Protein AF-A0A7Z9XEQ0-F1 (afdb_monomer)

Radius of gyration: 24.2 Å; Cα contacts (8 Å, |Δi|>4): 495; chains: 1; bounding box: 53×54×62 Å

Nearest PDB structures (foldseek):
  6ar1-assembly2_D  TM=9.350E-01  e=1.092E-29  Geobacillus stearothermophilus
  6ar1-assembly1_A  TM=9.373E-01  e=4.080E-29  Geobacillus stearothermophilus
  5irg-assembly1_A  TM=8.725E-01  e=4.764E-19  Roseburia intestinalis XB6B4
  5hhl-assembly4_G  TM=8.757E-01  e=8.718E-19  Agathobacter rectalis M104/1
  5hhl-assembly3_D  TM=8.798E-01  e=1.212E-18  Agathobacter rectalis M104/1

Foldseek 3Di:
DLVVVLVVCLVVLVDFFAAFEWDWDDPDPPDTDIFGAGDPSQLVVLVVLQVVCLVQCVVLFDPLEAAPHPPGDQVVNVVLVVVLVVVQQWKKWWWFWPVLQLAFAPVLLLVLCVVRDVDPSSSVSVVSQQQNAHQDPNDTGTRRGGHGRHRPNSQVSQSSSCSVVVVLCVVVPWRKHDHRRTIMTTGNDPVVSVVNVVSSQCCQCPNRVTDIDPVRTDMDTLQVFDDDPQWTGHPVFTAGDPVNVVVLVVQLCVLLPQVDAQDLVSLVSNQVSLVVCLQPQQDQRHPCQVVQVVVQVVSVQSSLCSHVVHRDPCSCVVCDPVNCVVSVRDGSNVSHPDDPPDPDDD

Structure (mmCIF, N/CA/C/O backbone):
data_AF-A0A7Z9XEQ0-F1
#
_entry.id   AF-A0A7Z9XEQ0-F1
#
loop_
_atom_site.group_PDB
_atom_site.id
_atom_site.type_symbol
_atom_site.label_atom_id
_atom_site.label_alt_id
_atom_site.label_comp_id
_atom_site.label_asym_id
_atom_site.label_entity_id
_atom_site.label_seq_id
_atom_site.pdbx_PDB_ins_code
_atom_site.Cartn_x
_atom_site.Cartn_y
_atom_site.Cartn_z
_atom_site.occupancy
_atom_site.B_iso_or_equiv
_atom_site.auth_seq_id
_atom_site.auth_comp_id
_atom_site.auth_asym_id
_atom_site.auth_atom_id
_atom_site.pdbx_PDB_model_num
ATOM 1 N N . GLU A 1 1 ? -24.407 -28.788 3.306 1.00 67.12 1 GLU A N 1
ATOM 2 C CA . GLU A 1 1 ? -24.039 -29.239 4.670 1.00 67.12 1 GLU A CA 1
ATOM 3 C C . GLU A 1 1 ? -23.041 -28.315 5.374 1.00 67.12 1 GLU A C 1
ATOM 5 O O . GLU A 1 1 ? -23.435 -27.628 6.309 1.00 67.12 1 GLU A O 1
ATOM 10 N N . ASN A 1 2 ? -21.788 -28.194 4.911 1.00 80.88 2 ASN A N 1
ATOM 11 C CA . ASN A 1 2 ? -20.762 -27.385 5.601 1.00 80.88 2 ASN A CA 1
ATOM 12 C C . ASN A 1 2 ? -21.105 -25.888 5.757 1.00 80.88 2 ASN A C 1
ATOM 14 O O . ASN A 1 2 ? -20.848 -25.308 6.809 1.00 80.88 2 ASN A O 1
ATOM 18 N N . LEU A 1 3 ? -21.711 -25.251 4.748 1.00 85.06 3 LEU A N 1
ATOM 19 C CA . LEU A 1 3 ? -22.146 -23.846 4.848 1.00 85.06 3 LEU A CA 1
ATOM 20 C C . LEU A 1 3 ? -23.304 -23.666 5.835 1.00 85.06 3 LEU A C 1
ATOM 22 O O . LEU A 1 3 ? -23.303 -22.718 6.617 1.00 85.06 3 LEU A O 1
ATOM 26 N N . THR A 1 4 ? -24.252 -24.603 5.850 1.00 86.94 4 THR A N 1
ATOM 27 C CA . THR A 1 4 ? -25.374 -24.624 6.796 1.00 86.94 4 THR A CA 1
ATOM 28 C C . THR A 1 4 ? -24.869 -24.742 8.233 1.00 86.94 4 THR A C 1
ATOM 30 O O . THR A 1 4 ? -25.336 -24.024 9.114 1.00 86.94 4 THR A O 1
ATOM 33 N N . ALA A 1 5 ? -23.851 -25.577 8.466 1.00 85.56 5 ALA A N 1
ATOM 34 C CA . ALA A 1 5 ? -23.203 -25.700 9.768 1.00 85.56 5 ALA A CA 1
ATOM 35 C C . ALA A 1 5 ? -22.515 -24.393 10.205 1.00 85.56 5 ALA A C 1
ATOM 37 O O . ALA A 1 5 ? -22.661 -23.980 11.355 1.00 85.56 5 ALA A O 1
ATOM 38 N N . VAL A 1 6 ? -21.816 -23.701 9.294 1.00 87.06 6 VAL A N 1
ATOM 39 C CA . VAL A 1 6 ? -21.218 -22.381 9.579 1.00 87.06 6 VAL A CA 1
ATOM 40 C C . VAL A 1 6 ? -22.286 -21.350 9.905 1.00 87.06 6 VAL A C 1
ATOM 42 O O . VAL A 1 6 ? -22.163 -20.651 10.905 1.00 87.06 6 VAL A O 1
ATOM 45 N N . MET A 1 7 ? -23.347 -21.277 9.102 1.00 88.81 7 MET A N 1
ATOM 46 C CA . MET A 1 7 ? -24.465 -20.366 9.332 1.00 88.81 7 MET A CA 1
ATOM 47 C C . MET A 1 7 ? -25.098 -20.604 10.707 1.00 88.81 7 MET A C 1
ATOM 49 O O . MET A 1 7 ? -25.279 -19.658 11.470 1.00 88.81 7 MET A O 1
ATOM 53 N N . ASN A 1 8 ? -25.392 -21.860 11.045 1.00 88.12 8 ASN A N 1
ATOM 54 C CA . ASN A 1 8 ? -25.963 -22.217 12.340 1.00 88.12 8 ASN A CA 1
ATOM 55 C C . ASN A 1 8 ? -25.007 -21.871 13.488 1.00 88.12 8 ASN A C 1
ATOM 57 O O . ASN A 1 8 ? -25.448 -21.329 14.498 1.00 88.12 8 ASN A O 1
ATOM 61 N N . GLY A 1 9 ? -23.706 -22.122 13.321 1.00 86.12 9 GLY A N 1
ATOM 62 C CA . GLY A 1 9 ? -22.689 -21.770 14.313 1.00 86.12 9 GLY A CA 1
ATOM 63 C C . GLY A 1 9 ? -22.540 -20.262 14.527 1.00 86.12 9 GLY A C 1
ATOM 64 O O . GLY A 1 9 ? -22.327 -19.825 15.656 1.00 86.12 9 GLY A O 1
ATOM 65 N N . LEU A 1 10 ? -22.684 -19.461 13.466 1.00 87.94 10 LEU A N 1
ATOM 66 C CA . LEU A 1 10 ? -22.698 -17.999 13.549 1.00 87.94 10 LEU A CA 1
ATOM 67 C C . LEU A 1 10 ? -23.956 -17.498 14.266 1.00 87.94 10 LEU A C 1
ATOM 69 O O . LEU A 1 10 ? -23.839 -16.732 15.216 1.00 87.94 10 LEU A O 1
ATOM 73 N N . LYS A 1 11 ? -25.144 -17.975 13.866 1.00 86.62 11 LYS A N 1
ATOM 74 C CA . LYS A 1 11 ? -26.429 -17.565 14.460 1.00 86.62 11 LYS A CA 1
ATOM 75 C C . LYS A 1 11 ? -26.550 -17.944 15.938 1.00 86.62 11 LYS A C 1
ATOM 77 O O . LYS A 1 11 ? -27.070 -17.166 16.723 1.00 86.62 11 LYS A O 1
ATOM 82 N N . LYS A 1 12 ? -26.064 -19.131 16.317 1.00 88.38 12 LYS A N 1
ATOM 83 C CA . LYS A 1 12 ? -26.116 -19.636 17.699 1.00 88.38 12 LYS A CA 1
ATOM 84 C C . LYS A 1 12 ? -24.931 -19.182 18.563 1.00 88.38 12 LYS A C 1
ATOM 86 O O . LYS A 1 12 ? -24.866 -19.545 19.730 1.00 88.38 12 LYS A O 1
ATOM 91 N N . GLY A 1 13 ? -23.952 -18.461 18.004 1.00 84.25 13 GLY A N 1
ATOM 92 C CA . GLY A 1 13 ? -22.749 -18.023 18.729 1.00 84.25 13 GLY A CA 1
ATOM 93 C C . GLY A 1 13 ? -21.771 -19.145 19.122 1.00 84.25 13 GLY A C 1
ATOM 94 O O . GLY A 1 13 ? -20.800 -18.901 19.844 1.00 84.25 13 GLY A O 1
ATOM 95 N N . THR A 1 14 ? -21.985 -20.371 18.635 1.00 88.00 14 THR A N 1
ATOM 96 C CA . THR A 1 14 ? -21.171 -21.556 18.954 1.00 88.00 14 THR A CA 1
ATOM 97 C C . THR A 1 14 ? -19.924 -21.688 18.080 1.00 88.00 14 THR A C 1
ATOM 99 O O . THR A 1 14 ? -19.078 -22.552 18.327 1.00 88.00 14 THR A O 1
ATOM 102 N N . LEU A 1 15 ? -19.763 -20.828 17.066 1.00 87.75 15 LEU A N 1
ATOM 103 C CA . LEU A 1 15 ? -18.569 -20.821 16.229 1.00 87.75 15 LEU A CA 1
ATOM 104 C C . LEU A 1 15 ? -17.337 -20.382 17.036 1.00 87.75 15 LEU A C 1
ATOM 106 O O . LEU A 1 15 ? -17.252 -19.258 17.534 1.00 87.75 15 LEU A O 1
ATOM 110 N N . HIS A 1 16 ? -16.363 -21.286 17.120 1.00 88.31 16 HIS A N 1
ATOM 111 C CA . HIS A 1 16 ? -15.046 -21.036 17.699 1.00 88.31 16 HIS A CA 1
ATOM 112 C C . HIS A 1 16 ? -14.001 -21.036 16.579 1.00 88.31 16 HIS A C 1
ATOM 114 O O . HIS A 1 16 ? -13.862 -22.060 15.892 1.00 88.31 16 HIS A O 1
ATOM 120 N N . PRO A 1 17 ? -13.307 -19.907 16.345 1.00 90.25 17 PRO A N 1
ATOM 121 C CA . PRO A 1 17 ? -12.245 -19.820 15.352 1.00 90.25 17 PRO A CA 1
ATOM 122 C C . PRO A 1 17 ? -11.137 -20.836 15.620 1.00 90.25 17 PRO A C 1
ATOM 124 O O . PRO A 1 17 ? -10.777 -21.086 16.769 1.00 90.25 17 PRO A O 1
ATOM 127 N N . LYS A 1 18 ? -10.592 -21.421 14.555 1.00 90.25 18 LYS A N 1
ATOM 128 C CA . LYS A 1 18 ? -9.412 -22.279 14.650 1.00 90.25 18 LYS A CA 1
ATOM 129 C C . LYS A 1 18 ? -8.143 -21.417 14.645 1.00 90.25 18 LYS A C 1
ATOM 131 O O . LYS A 1 18 ? -8.136 -20.358 14.009 1.00 90.25 18 LYS A O 1
ATOM 136 N N . PRO A 1 19 ? -7.051 -21.886 15.273 1.00 88.69 19 PRO A N 1
ATOM 137 C CA . PRO A 1 19 ? -5.760 -21.219 15.181 1.00 88.69 19 PRO A CA 1
ATOM 138 C C . PRO A 1 19 ? -5.316 -21.057 13.730 1.00 88.69 19 PRO A C 1
ATOM 140 O O . PRO A 1 19 ? -5.487 -21.959 12.902 1.00 88.69 19 PRO A O 1
ATOM 143 N N . LEU A 1 20 ? -4.726 -19.908 13.410 1.00 89.25 20 LEU A N 1
ATOM 144 C CA . LEU A 1 20 ? -4.244 -19.649 12.059 1.00 89.25 20 LEU A CA 1
ATOM 145 C C . LEU A 1 20 ? -2.995 -20.475 11.766 1.00 89.25 20 LEU A C 1
ATOM 147 O O . LEU A 1 20 ? -2.155 -20.668 12.635 1.00 89.25 20 LEU A O 1
ATOM 151 N N . ARG A 1 21 ? -2.810 -20.907 10.519 1.00 88.81 21 ARG A N 1
ATOM 152 C CA . ARG A 1 21 ? -1.571 -21.580 10.114 1.00 88.81 21 ARG A CA 1
ATOM 153 C C . ARG A 1 21 ? -0.492 -20.548 9.799 1.00 88.81 21 ARG A C 1
ATOM 155 O O . ARG A 1 21 ? -0.703 -19.712 8.916 1.00 88.81 21 ARG A O 1
ATOM 162 N N . ARG A 1 22 ? 0.667 -20.625 10.462 1.00 88.75 22 ARG A N 1
ATOM 163 C CA . ARG A 1 22 ? 1.815 -19.771 10.129 1.00 88.75 22 ARG A CA 1
ATOM 164 C C . ARG A 1 22 ? 2.390 -20.158 8.765 1.00 88.75 22 ARG A C 1
ATOM 166 O O . ARG A 1 22 ? 2.683 -21.321 8.506 1.00 88.75 22 ARG A O 1
ATOM 173 N N . ALA A 1 23 ? 2.567 -19.170 7.899 1.00 86.56 23 ALA A N 1
ATOM 174 C CA . ALA A 1 23 ? 3.292 -19.295 6.641 1.00 86.56 23 ALA A CA 1
ATOM 175 C C . ALA A 1 23 ? 4.290 -18.143 6.501 1.00 86.56 23 ALA A C 1
ATOM 177 O O . ALA A 1 23 ? 4.042 -17.046 6.992 1.00 86.56 23 ALA A O 1
ATOM 178 N N . TYR A 1 24 ? 5.406 -18.368 5.815 1.00 86.19 24 TYR A N 1
ATOM 179 C CA . TYR A 1 24 ? 6.442 -17.355 5.629 1.00 86.19 24 TYR A CA 1
ATOM 180 C C . TYR A 1 24 ? 6.523 -16.920 4.171 1.00 86.19 24 TYR A C 1
ATOM 182 O O . TYR A 1 24 ? 6.692 -17.745 3.276 1.00 86.19 24 TYR A O 1
ATOM 190 N N . VAL A 1 25 ? 6.421 -15.611 3.929 1.00 82.69 25 VAL A N 1
ATOM 191 C CA . VAL A 1 25 ? 6.572 -15.024 2.590 1.00 82.69 25 VAL A CA 1
ATOM 192 C C . VAL A 1 25 ? 7.804 -14.123 2.550 1.00 82.69 25 VAL A C 1
ATOM 194 O O . VAL A 1 25 ? 7.971 -13.289 3.440 1.00 82.69 25 VAL A O 1
ATOM 197 N N . PRO A 1 26 ? 8.667 -14.215 1.523 1.00 80.06 26 PRO A N 1
ATOM 198 C CA . PRO A 1 26 ? 9.841 -13.353 1.419 1.00 80.06 26 PRO A CA 1
ATOM 199 C C . PRO A 1 26 ? 9.468 -11.862 1.377 1.00 80.06 26 PRO A C 1
ATOM 201 O O . PRO A 1 26 ? 8.795 -11.398 0.454 1.00 80.06 26 PRO A O 1
ATOM 204 N N . LYS A 1 27 ? 9.935 -11.082 2.360 1.00 75.44 27 LYS A N 1
ATOM 205 C CA . LYS A 1 27 ? 9.818 -9.610 2.376 1.00 75.44 27 LYS A CA 1
ATOM 206 C C . LYS A 1 27 ? 11.016 -8.964 1.680 1.00 75.44 27 LYS A C 1
ATOM 208 O O . LYS A 1 27 ? 10.868 -8.006 0.918 1.00 75.44 27 LYS A O 1
ATOM 213 N N . SER A 1 28 ? 12.199 -9.508 1.937 1.00 67.69 28 SER A N 1
ATOM 214 C CA . SER A 1 28 ? 13.482 -9.197 1.303 1.00 67.69 28 SER A CA 1
ATOM 215 C C . SER A 1 28 ? 14.330 -10.476 1.263 1.00 67.69 28 SER A C 1
ATOM 217 O O . SER A 1 28 ? 13.942 -11.450 1.904 1.00 67.69 28 SER A O 1
ATOM 219 N N . PRO A 1 29 ? 15.481 -10.507 0.562 1.00 67.50 29 PRO A N 1
ATOM 220 C CA . PRO A 1 29 ? 16.317 -11.712 0.490 1.00 67.50 29 PRO A CA 1
ATOM 221 C C . PRO A 1 29 ? 16.681 -12.304 1.860 1.00 67.50 29 PRO A C 1
ATOM 223 O O . PRO A 1 29 ? 16.820 -13.508 1.986 1.00 67.50 29 PRO A O 1
ATOM 226 N N . THR A 1 30 ? 16.784 -11.455 2.885 1.00 71.12 30 THR A N 1
ATOM 227 C CA . THR A 1 30 ? 17.191 -11.820 4.249 1.00 71.12 30 THR A CA 1
ATOM 228 C C . THR A 1 30 ? 16.068 -11.778 5.288 1.00 71.12 30 THR A C 1
ATOM 230 O O . THR A 1 30 ? 16.310 -12.095 6.446 1.00 71.12 30 THR A O 1
ATOM 233 N N . LYS A 1 31 ? 14.848 -11.342 4.933 1.00 78.19 31 LYS A N 1
ATOM 234 C CA . LYS A 1 31 ? 13.740 -11.213 5.898 1.00 78.19 31 LYS A CA 1
ATOM 235 C C . LYS A 1 31 ? 12.475 -11.861 5.365 1.00 78.19 31 LYS A C 1
ATOM 237 O O . LYS A 1 31 ? 12.014 -11.535 4.267 1.00 78.19 31 LYS A O 1
ATOM 242 N N . LEU A 1 32 ? 11.872 -12.706 6.190 1.00 82.31 32 LEU A N 1
ATOM 243 C CA . LEU A 1 32 ? 10.573 -13.316 5.942 1.00 82.31 32 LEU A CA 1
ATOM 244 C C . LEU A 1 32 ? 9.479 -12.511 6.654 1.00 82.31 32 LEU A C 1
ATOM 246 O O . LEU A 1 32 ? 9.695 -11.950 7.726 1.00 82.31 32 LEU A O 1
ATOM 250 N N . ARG A 1 33 ? 8.309 -12.412 6.026 1.00 80.00 33 ARG A N 1
ATOM 251 C CA . ARG A 1 33 ? 7.087 -11.868 6.615 1.00 80.00 33 ARG A CA 1
ATOM 252 C C . ARG A 1 33 ? 6.226 -13.045 7.074 1.00 80.00 33 ARG A C 1
ATOM 254 O O . ARG A 1 33 ? 5.872 -13.867 6.222 1.00 80.00 33 ARG A O 1
ATOM 261 N N . PRO A 1 34 ? 5.897 -13.132 8.368 1.00 83.94 34 PRO A N 1
ATOM 262 C CA . PRO A 1 34 ? 4.975 -14.143 8.845 1.00 83.94 34 PRO A CA 1
ATOM 263 C C . PRO A 1 34 ? 3.550 -13.790 8.389 1.00 83.94 34 PRO A C 1
ATOM 265 O O . PRO A 1 34 ? 3.115 -12.651 8.501 1.00 83.94 34 PRO A O 1
ATOM 268 N N . LEU A 1 35 ? 2.819 -14.767 7.868 1.00 84.00 35 LEU A N 1
ATOM 269 C CA . LEU A 1 35 ? 1.403 -14.686 7.523 1.00 84.00 35 LEU A CA 1
ATOM 270 C C . LEU A 1 35 ? 0.628 -15.697 8.361 1.00 84.00 35 LEU A C 1
ATOM 272 O O . LEU A 1 35 ? 1.111 -16.800 8.614 1.00 84.00 35 LEU A O 1
ATOM 276 N N . GLY A 1 36 ? -0.573 -15.318 8.779 1.00 86.31 36 GLY A N 1
ATOM 277 C CA . GLY A 1 36 ? -1.538 -16.217 9.397 1.00 86.31 36 GLY A CA 1
ATOM 278 C C . GLY A 1 36 ? -2.610 -16.571 8.378 1.00 86.31 36 GLY A C 1
ATOM 279 O O . GLY A 1 36 ? -3.385 -15.708 7.975 1.00 86.31 36 GLY A O 1
ATOM 280 N N . ILE A 1 37 ? -2.655 -17.831 7.948 1.00 87.06 37 ILE A N 1
ATOM 281 C CA . ILE A 1 37 ? -3.665 -18.313 7.001 1.00 87.06 37 ILE A CA 1
ATOM 282 C C . ILE A 1 37 ? -4.831 -18.900 7.808 1.00 87.06 37 ILE A C 1
ATOM 284 O O . ILE A 1 37 ? -4.632 -19.922 8.471 1.00 87.06 37 ILE A O 1
ATOM 288 N N . PRO A 1 38 ? -6.037 -18.302 7.766 1.00 88.38 38 PRO A N 1
ATOM 289 C CA . PRO A 1 38 ? -7.191 -18.844 8.472 1.00 88.38 38 PRO A CA 1
ATOM 290 C C . PRO A 1 38 ? -7.745 -20.082 7.757 1.00 88.38 38 PRO A C 1
ATOM 292 O O . PRO A 1 38 ? -7.618 -20.230 6.533 1.00 88.38 38 PRO A O 1
ATOM 295 N N . ALA A 1 39 ? -8.435 -20.945 8.507 1.00 90.62 39 ALA A N 1
ATOM 296 C CA . ALA A 1 39 ? -9.212 -22.035 7.923 1.00 90.62 39 ALA A CA 1
ATOM 297 C C . ALA A 1 39 ? -10.249 -21.486 6.922 1.00 90.62 39 ALA A C 1
ATOM 299 O O . ALA A 1 39 ? -10.752 -20.377 7.084 1.00 90.62 39 ALA A O 1
ATOM 300 N N . VAL A 1 40 ? -10.600 -22.258 5.885 1.00 91.19 40 VAL A N 1
ATOM 301 C CA . VAL A 1 40 ? -11.600 -21.840 4.874 1.00 91.19 40 VAL A CA 1
ATOM 302 C C . VAL A 1 40 ? -12.915 -21.428 5.541 1.00 91.19 40 VAL A C 1
ATOM 304 O O . VAL A 1 40 ? -13.447 -20.363 5.250 1.00 91.19 40 VAL A O 1
ATOM 307 N N . ARG A 1 41 ? -13.380 -22.238 6.499 1.00 91.56 41 ARG A N 1
ATOM 308 C CA . ARG A 1 41 ? -14.568 -21.980 7.321 1.00 91.56 41 ARG A CA 1
ATOM 309 C C . ARG A 1 41 ? -14.537 -20.595 7.978 1.00 91.56 41 ARG A C 1
ATOM 311 O O . ARG A 1 41 ? -15.512 -19.852 7.935 1.00 91.56 41 ARG A O 1
ATOM 318 N N . ASP A 1 42 ? -13.390 -20.252 8.548 1.00 91.25 42 ASP A N 1
ATOM 319 C CA . ASP A 1 42 ? -13.191 -19.016 9.296 1.00 91.25 42 ASP A CA 1
ATOM 320 C C . ASP A 1 42 ? -13.009 -17.820 8.349 1.00 91.25 42 ASP A C 1
ATOM 322 O O . ASP A 1 42 ? -13.471 -16.728 8.657 1.00 91.25 42 ASP A O 1
ATOM 326 N N . ARG A 1 43 ? -12.434 -18.025 7.153 1.00 91.81 43 ARG A N 1
ATOM 327 C CA . ARG A 1 43 ? -12.410 -17.010 6.084 1.00 91.81 43 ARG A CA 1
ATOM 328 C C . ARG A 1 43 ? -13.815 -16.628 5.627 1.00 91.81 43 ARG A C 1
ATOM 330 O O . ARG A 1 43 ? -14.072 -15.446 5.437 1.00 91.81 43 ARG A O 1
ATOM 337 N N . VAL A 1 44 ? -14.717 -17.603 5.488 1.00 92.69 44 VAL A N 1
ATOM 338 C CA . VAL A 1 44 ? -16.126 -17.341 5.149 1.00 92.69 44 VAL A CA 1
ATOM 339 C C . VAL A 1 44 ? -16.801 -16.534 6.258 1.00 92.69 44 VAL A C 1
ATOM 341 O O . VAL A 1 44 ? -17.421 -15.516 5.977 1.00 92.69 44 VAL A O 1
ATOM 344 N N . ALA A 1 45 ? -16.630 -16.930 7.521 1.00 92.69 45 ALA A N 1
ATOM 345 C CA . ALA A 1 45 ? -17.179 -16.186 8.656 1.00 92.69 45 ALA A CA 1
ATOM 346 C C . ALA A 1 45 ? -16.623 -14.749 8.758 1.00 92.69 45 ALA A C 1
ATOM 348 O O . ALA A 1 45 ? -17.384 -13.809 8.979 1.00 92.69 45 ALA A O 1
ATOM 349 N N . GLN A 1 46 ? -15.318 -14.557 8.540 1.00 93.50 46 GLN A N 1
ATOM 350 C CA . GLN A 1 46 ? -14.699 -13.228 8.499 1.00 93.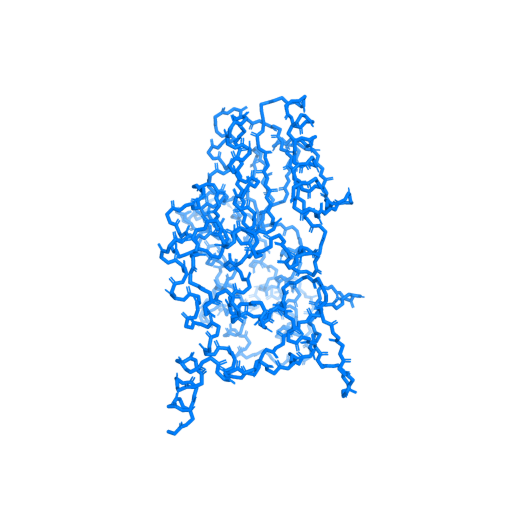50 46 GLN A CA 1
ATOM 351 C C . GLN A 1 46 ? -15.212 -12.378 7.331 1.00 93.50 46 GLN A C 1
ATOM 353 O O . GLN A 1 46 ? -15.377 -11.174 7.495 1.00 93.50 46 GLN A O 1
ATOM 358 N N . GLU A 1 47 ? -15.477 -12.980 6.170 1.00 94.19 47 GLU A N 1
ATOM 359 C CA . GLU A 1 47 ? -16.067 -12.282 5.023 1.00 94.19 47 GLU A CA 1
ATOM 360 C C . GLU A 1 47 ? -17.505 -11.835 5.308 1.00 94.19 47 GLU A C 1
ATOM 362 O O . GLU A 1 47 ? -17.871 -10.716 4.959 1.00 94.19 47 GLU A O 1
ATOM 367 N N . VAL A 1 48 ? -18.307 -12.663 5.988 1.00 93.38 48 VAL A N 1
ATOM 368 C CA . VAL A 1 48 ? -19.654 -12.268 6.434 1.00 93.38 48 VAL A CA 1
ATOM 369 C C . VAL A 1 48 ? -19.569 -11.066 7.373 1.00 93.38 48 VAL A C 1
ATOM 371 O O . VAL A 1 48 ? -20.241 -10.066 7.139 1.00 93.38 48 VAL A O 1
ATOM 374 N N . LEU A 1 49 ? -18.693 -11.119 8.381 1.00 93.62 49 LEU A N 1
ATOM 375 C CA . LEU A 1 49 ? -18.471 -9.984 9.280 1.00 93.62 49 LEU A CA 1
ATOM 376 C C . LEU A 1 49 ? -18.021 -8.727 8.532 1.00 93.62 49 LEU A C 1
ATOM 378 O O . LEU A 1 49 ? -18.542 -7.647 8.785 1.00 93.62 49 LEU A O 1
ATOM 382 N N . ARG A 1 50 ? -17.080 -8.860 7.591 1.00 95.12 50 ARG A N 1
ATOM 383 C CA . ARG A 1 50 ? -16.600 -7.737 6.780 1.00 95.12 50 ARG A CA 1
ATOM 384 C C . ARG A 1 50 ? -17.752 -7.084 6.016 1.00 95.12 50 ARG A C 1
ATOM 386 O O . ARG A 1 50 ? -17.873 -5.869 6.067 1.00 95.12 50 ARG A O 1
ATOM 393 N N . ARG A 1 51 ? -18.614 -7.873 5.366 1.00 94.62 51 ARG A N 1
ATOM 394 C CA . ARG A 1 51 ? -19.779 -7.367 4.617 1.00 94.62 51 ARG A CA 1
ATOM 395 C C . ARG A 1 51 ? -20.823 -6.682 5.496 1.00 94.62 51 ARG A C 1
ATOM 397 O O . ARG A 1 51 ? -21.496 -5.784 5.011 1.00 94.62 51 ARG A O 1
ATOM 404 N N . LEU A 1 52 ? -20.966 -7.105 6.752 1.00 94.19 52 LEU A N 1
ATOM 405 C CA . LEU A 1 52 ? -21.877 -6.468 7.707 1.00 94.19 52 LEU A CA 1
ATOM 406 C C . LEU A 1 52 ? -21.310 -5.150 8.247 1.00 94.19 52 LEU A C 1
ATOM 408 O O . LEU A 1 52 ? -22.045 -4.180 8.393 1.00 94.19 52 LEU A O 1
ATOM 412 N N . LEU A 1 53 ? -20.008 -5.111 8.537 1.00 95.44 53 LEU A N 1
ATOM 413 C CA . LEU A 1 53 ? -19.362 -3.951 9.151 1.00 95.44 53 LEU A CA 1
ATOM 414 C C . LEU A 1 53 ? -18.972 -2.868 8.138 1.00 95.44 53 LEU A C 1
ATOM 416 O O . LEU A 1 53 ? -19.035 -1.685 8.455 1.00 95.44 53 LEU A O 1
ATOM 420 N N . GLU A 1 54 ? -18.560 -3.240 6.927 1.00 95.06 54 GLU A N 1
ATOM 421 C CA . GLU A 1 54 ? -18.071 -2.289 5.921 1.00 95.06 54 GLU A CA 1
ATOM 422 C C . GLU A 1 54 ? -19.081 -1.169 5.598 1.00 95.06 54 GLU A C 1
ATOM 424 O O . GLU A 1 54 ? -18.665 -0.014 5.645 1.00 95.06 54 GLU A O 1
ATOM 429 N N . PRO A 1 55 ? -20.389 -1.424 5.381 1.00 95.75 55 PRO A N 1
ATOM 430 C CA . PRO A 1 55 ? -21.366 -0.358 5.131 1.00 95.75 55 PRO A CA 1
ATOM 431 C C . PRO A 1 55 ? -21.546 0.622 6.298 1.00 95.75 55 PRO A C 1
ATOM 433 O O . PRO A 1 55 ? -21.910 1.771 6.070 1.00 95.75 55 PRO A O 1
ATOM 436 N N . ILE A 1 56 ? -21.286 0.180 7.533 1.00 96.12 56 ILE A N 1
ATOM 437 C CA . ILE A 1 56 ? -21.387 1.011 8.742 1.00 96.12 56 ILE A CA 1
ATOM 438 C C . ILE A 1 56 ? -20.181 1.951 8.832 1.00 96.12 56 ILE A C 1
ATOM 440 O O . ILE A 1 56 ? -20.328 3.137 9.113 1.00 96.12 56 ILE A O 1
ATOM 444 N N . PHE A 1 57 ? -18.977 1.431 8.579 1.00 96.69 57 PHE A N 1
ATOM 445 C CA . PHE A 1 57 ? -17.736 2.189 8.758 1.00 96.69 57 PHE A CA 1
ATOM 446 C C . PHE A 1 57 ? -17.299 2.983 7.523 1.00 96.69 57 PHE A C 1
ATOM 448 O O . PHE A 1 57 ? -16.639 4.009 7.674 1.00 96.69 57 PHE A O 1
ATOM 455 N N . GLU A 1 58 ? -17.649 2.550 6.310 1.00 95.56 58 GLU A N 1
ATOM 456 C CA . GLU A 1 58 ? -17.208 3.208 5.073 1.00 95.56 58 GLU A CA 1
ATOM 457 C C . GLU A 1 58 ? -17.582 4.705 4.999 1.00 95.56 58 GLU A C 1
ATOM 459 O O . GLU A 1 58 ? -16.701 5.495 4.637 1.00 95.56 58 GLU A O 1
ATOM 464 N N . PRO A 1 59 ? -18.797 5.144 5.398 1.00 96.38 59 PRO A N 1
ATOM 465 C CA . PRO A 1 59 ? -19.154 6.566 5.450 1.00 96.38 59 PRO A CA 1
ATOM 466 C C . PRO A 1 59 ? -18.367 7.371 6.495 1.00 96.38 59 PRO A C 1
ATOM 468 O O . PRO A 1 59 ? -18.203 8.579 6.343 1.00 96.38 59 PRO A O 1
ATOM 471 N N . LEU A 1 60 ? -17.865 6.715 7.546 1.00 96.88 60 LEU A N 1
ATOM 472 C CA . LEU A 1 60 ? -17.118 7.347 8.639 1.00 96.88 60 LEU A CA 1
ATOM 473 C C . LEU A 1 60 ? -15.630 7.529 8.309 1.00 96.88 60 LEU A C 1
ATOM 475 O O . LEU A 1 60 ? -14.910 8.250 9.011 1.00 96.88 60 LEU A O 1
ATOM 479 N N . PHE A 1 61 ? -15.136 6.843 7.276 1.00 97.62 61 PHE A N 1
ATOM 480 C CA . PHE A 1 61 ? -13.733 6.909 6.900 1.00 97.62 61 PHE A CA 1
ATOM 481 C C . PHE A 1 61 ? -13.386 8.211 6.192 1.00 97.62 61 PHE A C 1
ATOM 483 O O . PHE A 1 61 ? -13.955 8.551 5.150 1.00 97.62 61 PHE A O 1
ATOM 490 N N . HIS A 1 62 ? -12.335 8.866 6.683 1.00 97.69 62 HIS A N 1
ATOM 491 C CA . HIS A 1 62 ? -11.860 10.123 6.126 1.00 97.69 62 HIS A CA 1
ATOM 492 C C . HIS A 1 62 ? -11.529 10.022 4.623 1.00 97.69 62 HIS A C 1
ATOM 494 O O . HIS A 1 62 ? -10.993 9.023 4.129 1.00 97.69 62 HIS A O 1
ATOM 500 N N . ASN A 1 63 ? -11.794 11.091 3.869 1.00 96.19 63 ASN A N 1
ATOM 501 C CA . ASN A 1 63 ? -11.621 11.113 2.413 1.00 96.19 63 ASN A CA 1
ATOM 502 C C . ASN A 1 63 ? -10.166 10.984 1.939 1.00 96.19 63 ASN A C 1
ATOM 504 O O . ASN A 1 63 ? -9.934 10.587 0.799 1.00 96.19 63 ASN A O 1
ATOM 508 N N . SER A 1 64 ? -9.193 11.265 2.801 1.00 97.00 64 SER A N 1
ATOM 509 C CA . SER A 1 64 ? -7.767 11.044 2.526 1.00 97.00 64 SER A CA 1
ATOM 510 C C . SER A 1 64 ? -7.269 9.632 2.857 1.00 97.00 64 SER A C 1
ATOM 512 O O . SER A 1 64 ? -6.071 9.371 2.735 1.00 97.00 64 SER A O 1
ATOM 514 N N . SER A 1 65 ? -8.155 8.714 3.251 1.00 97.31 65 SER A N 1
ATOM 515 C CA . SER A 1 65 ? -7.835 7.296 3.414 1.00 97.31 65 SER A CA 1
ATOM 516 C C . SER A 1 65 ? -8.253 6.497 2.179 1.00 97.31 65 SER A C 1
ATOM 518 O O . SER A 1 65 ? -9.406 6.548 1.747 1.00 97.31 65 SER A O 1
ATOM 520 N N . PHE A 1 66 ? -7.317 5.760 1.584 1.00 97.12 66 PHE A N 1
ATOM 521 C CA . PHE A 1 66 ? -7.512 5.079 0.297 1.00 97.12 66 PHE A CA 1
ATOM 522 C C . PHE A 1 66 ? -7.285 3.567 0.346 1.00 97.12 66 PHE A C 1
ATOM 524 O O . PHE A 1 66 ? -7.768 2.849 -0.527 1.00 97.12 66 PHE A O 1
ATOM 531 N N . GLY A 1 67 ? -6.509 3.075 1.311 1.00 94.00 67 GLY A N 1
ATOM 532 C CA . GLY A 1 67 ? -6.122 1.665 1.355 1.00 94.00 67 GLY A CA 1
ATOM 533 C C . GLY A 1 67 ? -7.284 0.768 1.762 1.00 94.00 67 GLY A C 1
ATOM 534 O O . GLY A 1 67 ? -8.005 1.100 2.692 1.00 94.00 67 GLY A O 1
ATOM 535 N N . PHE A 1 68 ? -7.433 -0.382 1.099 1.00 91.44 68 PHE A N 1
ATOM 536 C CA . PHE A 1 68 ? -8.427 -1.417 1.431 1.00 91.44 68 PHE A CA 1
ATOM 537 C C . PHE A 1 68 ? -9.890 -0.943 1.477 1.00 91.44 68 PHE A C 1
ATOM 539 O O . PHE A 1 68 ? -10.682 -1.501 2.229 1.00 91.44 68 PHE A O 1
ATOM 546 N N . ARG A 1 69 ? -10.247 0.067 0.679 1.00 93.88 69 ARG A N 1
ATOM 547 C CA . ARG A 1 69 ? -11.615 0.592 0.576 1.00 93.88 69 ARG A CA 1
ATOM 548 C C . ARG A 1 69 ? -12.178 0.366 -0.821 1.00 93.88 69 ARG A C 1
ATOM 550 O O . ARG A 1 69 ? -11.449 0.488 -1.810 1.00 93.88 69 ARG A O 1
ATOM 557 N N . ALA A 1 70 ? -13.466 0.049 -0.905 1.00 90.88 70 ALA A N 1
ATOM 558 C CA . ALA A 1 70 ? -14.154 -0.122 -2.179 1.00 90.88 70 ALA A CA 1
ATOM 559 C C . ALA A 1 70 ? -14.085 1.168 -3.020 1.00 90.88 70 ALA A C 1
ATOM 561 O O . ALA A 1 70 ? -14.164 2.278 -2.499 1.00 90.88 70 ALA A O 1
ATOM 562 N N . GLY A 1 71 ? -13.865 1.034 -4.331 1.00 92.19 71 GLY A N 1
ATOM 563 C CA . GLY A 1 71 ? -13.776 2.179 -5.250 1.00 92.19 71 GLY A CA 1
ATOM 564 C C . GLY A 1 71 ? -12.544 3.081 -5.075 1.00 92.19 71 GLY A C 1
ATOM 565 O O . GLY A 1 71 ? -12.360 4.004 -5.865 1.00 92.19 71 GLY A O 1
ATOM 566 N N . ARG A 1 72 ? -11.664 2.817 -4.097 1.00 94.75 72 ARG A N 1
ATOM 567 C CA . ARG A 1 72 ? -10.429 3.580 -3.866 1.00 94.75 72 ARG A CA 1
ATOM 568 C C . ARG A 1 72 ? -9.201 2.760 -4.243 1.00 94.75 72 ARG A C 1
ATOM 570 O O . ARG A 1 72 ? -9.143 1.549 -4.055 1.00 94.75 72 ARG A O 1
ATOM 577 N N . ASN A 1 73 ? -8.195 3.424 -4.806 1.00 94.38 73 ASN A N 1
ATOM 578 C CA . ASN A 1 73 ? -6.962 2.770 -5.243 1.00 94.38 73 ASN A CA 1
ATOM 579 C C . ASN A 1 73 ? -5.719 3.625 -4.950 1.00 94.38 73 ASN A C 1
ATOM 581 O O . ASN A 1 73 ? -5.802 4.799 -4.587 1.00 94.38 73 ASN A O 1
ATOM 585 N N . CYS A 1 74 ? -4.537 3.031 -5.122 1.00 94.81 74 CYS A N 1
ATOM 586 C CA . CYS A 1 74 ? -3.266 3.700 -4.846 1.00 94.81 74 CYS A CA 1
ATOM 587 C C . CYS A 1 74 ? -3.006 4.917 -5.749 1.00 94.81 74 CYS A C 1
ATOM 589 O O . CYS A 1 74 ? -2.350 5.864 -5.321 1.00 94.81 74 CYS A O 1
ATOM 591 N N . HIS A 1 75 ? -3.516 4.924 -6.986 1.00 96.25 75 HIS A N 1
ATOM 592 C CA . HIS A 1 75 ? -3.348 6.055 -7.900 1.00 96.25 75 HIS A CA 1
ATOM 593 C C . HIS A 1 75 ? -4.140 7.278 -7.430 1.00 96.25 75 HIS A C 1
ATOM 595 O O . HIS A 1 75 ? -3.642 8.395 -7.551 1.00 96.25 75 HIS A O 1
ATOM 601 N N . MET A 1 76 ? -5.319 7.081 -6.831 1.00 97.31 76 MET A N 1
ATOM 602 C CA . MET A 1 76 ? -6.096 8.166 -6.219 1.00 97.31 76 MET A CA 1
ATOM 603 C C . MET A 1 76 ? -5.343 8.815 -5.053 1.00 97.31 76 MET A C 1
ATOM 605 O O . MET A 1 76 ? -5.270 10.041 -4.993 1.00 97.31 76 MET A O 1
ATOM 609 N N . ALA A 1 77 ? -4.703 8.014 -4.193 1.00 97.19 77 ALA A N 1
ATOM 610 C CA . ALA A 1 77 ? -3.872 8.529 -3.104 1.00 97.19 77 ALA A CA 1
ATOM 611 C C . ALA A 1 77 ? -2.701 9.376 -3.630 1.00 97.19 77 ALA A C 1
ATOM 613 O O . ALA A 1 77 ? -2.455 10.480 -3.149 1.00 97.19 77 ALA A O 1
ATOM 614 N N . ILE A 1 78 ? -2.012 8.902 -4.674 1.00 96.75 78 ILE A N 1
ATOM 615 C CA . ILE A 1 78 ? -0.922 9.657 -5.310 1.00 96.75 78 ILE A CA 1
ATOM 616 C C . ILE A 1 78 ? -1.446 10.952 -5.946 1.00 96.75 78 ILE A C 1
ATOM 618 O O . ILE A 1 78 ? -0.822 12.000 -5.794 1.00 96.75 78 ILE A O 1
ATOM 622 N N . ASN A 1 79 ? -2.592 10.911 -6.630 1.00 96.88 79 ASN A N 1
ATOM 623 C CA . ASN A 1 79 ? -3.209 12.099 -7.222 1.00 96.88 79 ASN A CA 1
ATOM 624 C C . ASN A 1 79 ? -3.585 13.145 -6.166 1.00 96.88 79 ASN A C 1
ATOM 626 O O . ASN A 1 79 ? -3.319 14.329 -6.379 1.00 96.88 79 ASN A O 1
ATOM 630 N N . ALA A 1 80 ? -4.128 12.723 -5.020 1.00 97.31 80 ALA A N 1
ATOM 631 C CA . ALA A 1 80 ? -4.432 13.616 -3.904 1.00 97.31 80 ALA A CA 1
ATOM 632 C C . ALA A 1 80 ? -3.170 14.346 -3.417 1.00 97.31 80 ALA A C 1
ATOM 634 O O . ALA A 1 80 ? -3.153 15.572 -3.304 1.00 97.31 80 ALA A O 1
ATOM 635 N N . VAL A 1 81 ? -2.071 13.612 -3.243 1.00 97.19 81 VAL A N 1
ATOM 636 C CA . VAL A 1 81 ? -0.775 14.174 -2.841 1.00 97.19 81 VAL A CA 1
ATOM 637 C C . VAL A 1 81 ? -0.192 15.112 -3.906 1.00 97.19 81 VAL A C 1
ATOM 639 O O . VAL A 1 81 ? 0.312 16.193 -3.594 1.00 97.19 81 VAL A O 1
ATOM 642 N N . ILE A 1 82 ? -0.301 14.759 -5.189 1.00 96.69 82 ILE A N 1
ATOM 643 C CA . ILE A 1 82 ? 0.109 15.640 -6.293 1.00 96.69 82 ILE A CA 1
ATOM 644 C C . ILE A 1 82 ? -0.713 16.935 -6.286 1.00 96.69 82 ILE A C 1
ATOM 646 O O . ILE A 1 82 ? -0.146 18.011 -6.483 1.00 96.69 82 ILE A O 1
ATOM 650 N N . ALA A 1 83 ? -2.020 16.865 -6.030 1.00 96.94 83 ALA A N 1
ATOM 651 C CA . ALA A 1 83 ? -2.873 18.043 -5.911 1.00 96.94 83 ALA A CA 1
ATOM 652 C C . ALA A 1 83 ? -2.462 18.930 -4.720 1.00 96.94 83 ALA A C 1
ATOM 654 O O . ALA A 1 83 ? -2.381 20.150 -4.869 1.00 96.94 83 ALA A O 1
ATOM 655 N N . MET A 1 84 ? -2.105 18.341 -3.573 1.00 97.00 84 MET A N 1
ATOM 656 C CA . MET A 1 84 ? -1.559 19.078 -2.420 1.00 97.00 84 MET A CA 1
ATOM 657 C C . MET A 1 84 ? -0.268 19.822 -2.783 1.00 97.00 84 MET A C 1
ATOM 659 O O . MET A 1 84 ? -0.114 20.997 -2.442 1.00 97.00 84 MET A O 1
ATOM 663 N N . HIS A 1 85 ? 0.627 19.179 -3.538 1.00 97.00 85 HIS A N 1
ATOM 664 C CA . HIS A 1 85 ? 1.839 19.820 -4.045 1.00 97.00 85 HIS A CA 1
ATOM 665 C C . HIS A 1 85 ? 1.558 20.924 -5.069 1.00 97.00 85 HIS A C 1
ATOM 667 O O . HIS A 1 85 ? 2.266 21.932 -5.084 1.00 97.00 85 HIS A O 1
ATOM 673 N N . LYS A 1 86 ? 0.544 20.775 -5.930 1.00 94.81 86 LYS A N 1
ATOM 674 C CA . LYS A 1 86 ? 0.126 21.844 -6.855 1.00 94.81 86 LYS A CA 1
ATOM 675 C C . LYS A 1 86 ? -0.352 23.087 -6.098 1.00 94.81 86 LYS A C 1
ATOM 677 O O . LYS A 1 86 ? -0.041 24.190 -6.522 1.00 94.81 86 LYS A O 1
ATOM 682 N N . LYS A 1 87 ? -0.970 22.915 -4.924 1.00 95.81 87 LYS A N 1
ATOM 683 C CA . LYS A 1 87 ? -1.360 23.997 -3.997 1.00 95.81 87 LYS A CA 1
ATOM 684 C C . LYS A 1 87 ? -0.191 24.590 -3.182 1.00 95.81 87 LYS A C 1
ATOM 686 O O . LYS A 1 87 ? -0.408 25.143 -2.109 1.00 95.81 87 LYS A O 1
ATOM 691 N N . GLY A 1 88 ? 1.055 24.421 -3.628 1.00 94.62 88 GLY A N 1
ATOM 692 C CA . GLY A 1 88 ? 2.230 25.051 -3.012 1.00 94.62 88 GLY A CA 1
ATOM 693 C C . GLY A 1 88 ? 2.794 24.366 -1.762 1.00 94.62 88 GLY A C 1
ATOM 694 O O . GLY A 1 88 ? 3.780 24.847 -1.216 1.00 94.62 88 GLY A O 1
ATOM 695 N N . ARG A 1 89 ? 2.251 23.226 -1.316 1.00 96.62 89 ARG A N 1
ATOM 696 C CA . ARG A 1 89 ? 2.830 22.472 -0.188 1.00 96.62 89 ARG A CA 1
ATOM 697 C C . ARG A 1 89 ? 4.075 21.717 -0.655 1.00 96.62 89 ARG A C 1
ATOM 699 O O . ARG A 1 89 ? 4.000 20.928 -1.601 1.00 96.62 89 ARG A O 1
ATOM 706 N N . ARG A 1 90 ? 5.241 21.984 -0.064 1.00 95.88 90 ARG A N 1
ATOM 707 C CA . ARG A 1 90 ? 6.540 21.488 -0.562 1.00 95.88 90 ARG A CA 1
ATOM 708 C C . ARG A 1 90 ? 7.291 20.607 0.426 1.00 95.88 90 ARG A C 1
ATOM 710 O O . ARG A 1 90 ? 8.255 19.976 -0.005 1.00 95.88 90 ARG A O 1
ATOM 717 N N . VAL A 1 91 ? 6.865 20.526 1.681 1.00 97.88 91 VAL A N 1
ATOM 718 C CA . VAL A 1 91 ? 7.483 19.669 2.699 1.00 97.88 91 VAL A CA 1
ATOM 719 C C . VAL A 1 91 ? 6.603 18.445 2.928 1.00 97.88 91 VAL A C 1
ATOM 721 O O . VAL A 1 91 ? 5.383 18.529 2.823 1.00 97.88 91 VAL A O 1
ATOM 724 N N . VAL A 1 92 ? 7.222 17.292 3.155 1.00 97.56 92 VAL A N 1
ATOM 725 C CA . VAL A 1 92 ? 6.543 16.009 3.330 1.00 97.56 92 VAL A CA 1
ATOM 726 C C . VAL A 1 92 ? 7.112 15.300 4.542 1.00 97.56 92 VAL A C 1
ATOM 728 O O . VAL A 1 92 ? 8.319 15.071 4.602 1.00 97.56 92 VAL A O 1
ATOM 731 N N . LEU A 1 93 ? 6.234 14.915 5.458 1.00 96.94 93 LEU A N 1
ATOM 732 C CA . LEU A 1 93 ? 6.491 13.891 6.457 1.00 96.94 93 LEU A CA 1
ATOM 733 C C . LEU A 1 93 ? 6.102 12.539 5.847 1.00 96.94 93 LEU A C 1
ATOM 735 O O . LEU A 1 93 ? 4.926 12.269 5.616 1.00 96.94 93 LEU A O 1
ATOM 739 N N . ASP A 1 94 ? 7.110 11.728 5.545 1.00 93.75 94 ASP A N 1
ATOM 740 C CA . ASP A 1 94 ? 6.992 10.345 5.075 1.00 93.75 94 ASP A CA 1
ATOM 741 C C . ASP A 1 94 ? 7.033 9.442 6.311 1.00 93.75 94 ASP A C 1
ATOM 743 O O . ASP A 1 94 ? 8.082 9.362 6.954 1.00 93.75 94 ASP A O 1
ATOM 747 N N . ALA A 1 95 ? 5.897 8.856 6.706 1.00 89.62 95 ALA A N 1
ATOM 748 C CA . ALA A 1 95 ? 5.740 8.137 7.970 1.00 89.62 95 ALA A CA 1
ATOM 749 C C . ALA A 1 95 ? 5.347 6.665 7.754 1.00 89.62 95 ALA A C 1
ATOM 751 O O . ALA A 1 95 ? 4.465 6.337 6.966 1.00 89.62 95 ALA A O 1
ATOM 752 N N . ASP A 1 96 ? 6.005 5.764 8.493 1.00 88.94 96 ASP A N 1
ATOM 753 C CA . ASP A 1 96 ? 5.779 4.309 8.440 1.00 88.94 96 ASP A CA 1
ATOM 754 C C . ASP A 1 96 ? 5.545 3.795 9.862 1.00 88.94 96 ASP A C 1
ATOM 756 O O . ASP A 1 96 ? 6.356 4.043 10.759 1.00 88.94 96 ASP A O 1
ATOM 760 N N . ILE A 1 97 ? 4.460 3.050 10.073 1.00 89.00 97 ILE A N 1
ATOM 761 C CA . ILE A 1 97 ? 4.161 2.435 11.371 1.00 89.00 97 ILE A CA 1
ATOM 762 C C . ILE A 1 97 ? 4.923 1.111 11.494 1.00 89.00 97 ILE A C 1
ATOM 764 O O . ILE A 1 97 ? 4.891 0.244 10.614 1.00 89.00 97 ILE A O 1
ATOM 768 N N . LYS A 1 98 ? 5.635 0.923 12.608 1.00 85.81 98 LYS A N 1
ATOM 769 C CA . LYS A 1 98 ? 6.466 -0.262 12.829 1.00 85.81 98 LYS A CA 1
ATOM 770 C C . LYS A 1 98 ? 5.587 -1.492 13.047 1.00 85.81 98 LYS A C 1
ATOM 772 O O . LYS A 1 98 ? 4.996 -1.659 14.103 1.00 85.81 98 LYS A O 1
ATOM 777 N N . GLY A 1 99 ? 5.577 -2.393 12.063 1.00 80.12 99 GLY A N 1
ATOM 778 C CA . GLY A 1 99 ? 4.942 -3.708 12.208 1.00 80.12 99 GLY A CA 1
ATOM 779 C C . GLY A 1 99 ? 3.448 -3.616 12.507 1.00 80.12 99 GLY A C 1
ATOM 780 O O . GLY A 1 99 ? 2.955 -4.411 13.290 1.00 80.12 99 GLY A O 1
ATOM 781 N N . PHE A 1 100 ? 2.755 -2.647 11.900 1.00 84.69 100 PHE A N 1
ATOM 782 C CA . PHE A 1 100 ? 1.381 -2.269 12.230 1.00 84.69 100 PHE A CA 1
ATOM 783 C C . PHE A 1 100 ? 0.451 -3.461 12.501 1.00 84.69 100 PHE A C 1
ATOM 785 O O . PHE A 1 100 ? -0.018 -3.617 13.621 1.00 84.69 100 PHE A O 1
ATOM 792 N N . PHE A 1 101 ? 0.264 -4.367 11.536 1.00 82.50 101 PHE A N 1
ATOM 793 C CA . PHE A 1 101 ? -0.624 -5.523 11.716 1.00 82.50 101 PHE A CA 1
ATOM 794 C C . PHE A 1 101 ? -0.248 -6.424 12.899 1.00 82.50 101 PHE A C 1
ATOM 796 O O . PHE A 1 101 ? -1.146 -6.977 13.516 1.00 82.50 101 PHE A O 1
ATOM 803 N N . ASP A 1 102 ? 1.031 -6.539 13.250 1.00 81.44 102 ASP A N 1
ATOM 804 C CA . ASP A 1 102 ? 1.498 -7.370 14.365 1.00 81.44 102 ASP A CA 1
ATOM 805 C C . ASP A 1 102 ? 1.462 -6.624 15.717 1.00 81.44 102 ASP A C 1
ATOM 807 O O . ASP A 1 102 ? 1.526 -7.255 16.767 1.00 81.44 102 ASP A O 1
ATOM 811 N N . ALA A 1 103 ? 1.372 -5.288 15.702 1.00 86.38 103 ALA A N 1
ATOM 812 C CA . ALA A 1 103 ? 1.545 -4.439 16.882 1.00 86.38 103 ALA A CA 1
ATOM 813 C C . ALA A 1 103 ? 0.239 -3.866 17.455 1.00 86.38 103 ALA A C 1
ATOM 815 O O . ALA A 1 103 ? 0.230 -3.469 18.616 1.00 86.38 103 ALA A O 1
ATOM 816 N N . ILE A 1 104 ? -0.852 -3.803 16.679 1.00 87.75 104 ILE A N 1
ATOM 817 C CA . ILE A 1 104 ? -2.104 -3.170 17.136 1.00 87.75 104 ILE A CA 1
ATOM 818 C C . ILE A 1 104 ? -2.699 -3.944 18.326 1.00 87.75 104 ILE A C 1
ATOM 820 O O . ILE A 1 104 ? -3.038 -5.121 18.166 1.00 87.75 104 ILE A O 1
ATOM 824 N N . PRO A 1 105 ? -2.906 -3.319 19.496 1.00 91.06 105 PRO A N 1
ATOM 825 C CA . PRO A 1 105 ? -3.532 -3.997 20.626 1.00 91.06 105 PRO A CA 1
ATOM 826 C C . PRO A 1 105 ? -5.000 -4.340 20.352 1.00 91.06 105 PRO A C 1
ATOM 828 O O . PRO A 1 105 ? -5.755 -3.522 19.823 1.00 91.06 105 PRO A O 1
ATOM 831 N N . HIS A 1 106 ? -5.446 -5.521 20.792 1.00 91.69 106 HIS A N 1
ATOM 832 C CA . HIS A 1 106 ? -6.850 -5.938 20.635 1.00 91.69 106 HIS A CA 1
ATOM 833 C C . HIS A 1 106 ? -7.819 -4.972 21.310 1.00 91.69 106 HIS A C 1
ATOM 835 O O . HIS A 1 106 ? -8.865 -4.672 20.745 1.00 91.69 106 HIS A O 1
ATOM 841 N N . LYS A 1 107 ? -7.443 -4.419 22.470 1.00 92.50 107 LYS A N 1
ATOM 842 C CA . LYS A 1 107 ? -8.252 -3.432 23.195 1.00 92.50 107 LYS A CA 1
ATOM 843 C C . LYS A 1 107 ? -8.574 -2.207 22.333 1.00 92.50 107 LYS A C 1
ATOM 845 O O . LYS A 1 107 ? -9.728 -1.807 22.290 1.00 92.50 107 LYS A O 1
ATOM 850 N N . VAL A 1 108 ? -7.589 -1.678 21.604 1.00 93.50 108 VAL A N 1
ATOM 851 C CA . VAL A 1 108 ? -7.755 -0.500 20.733 1.00 93.50 108 VAL A CA 1
ATOM 852 C C . VAL A 1 108 ? -8.702 -0.813 19.571 1.00 93.50 108 VAL A C 1
ATOM 854 O O . VAL A 1 108 ? -9.588 -0.022 19.260 1.00 93.50 108 VAL A O 1
ATOM 857 N N . ILE A 1 109 ? -8.575 -1.999 18.964 1.00 93.69 109 ILE A N 1
ATOM 858 C CA . ILE A 1 109 ? -9.486 -2.453 17.898 1.00 93.69 109 ILE A CA 1
ATOM 859 C C . ILE A 1 109 ? -10.915 -2.557 18.426 1.00 93.69 109 ILE A C 1
ATOM 861 O O . ILE A 1 109 ? -11.845 -2.053 17.800 1.00 93.69 109 ILE A O 1
ATOM 865 N N . MET A 1 110 ? -11.086 -3.209 19.577 1.00 95.38 110 MET A N 1
ATOM 866 C CA . MET A 1 110 ? -12.400 -3.423 20.170 1.00 95.38 110 MET A CA 1
ATOM 867 C C . MET A 1 110 ? -13.046 -2.106 20.600 1.00 95.38 110 MET A C 1
ATOM 869 O O . MET A 1 110 ? -14.220 -1.922 20.313 1.00 95.38 110 MET A O 1
ATOM 873 N N . GLN A 1 111 ? -12.288 -1.173 21.187 1.00 94.62 111 GLN A N 1
ATOM 874 C CA . GLN A 1 111 ? -12.770 0.169 21.540 1.00 94.62 111 GLN A CA 1
ATOM 875 C C . GLN A 1 111 ? -13.266 0.943 20.313 1.00 94.62 111 GLN A C 1
ATOM 877 O O . GLN A 1 111 ? -14.360 1.509 20.336 1.00 94.62 111 GLN A O 1
ATOM 882 N N . ALA A 1 112 ? -12.496 0.929 19.222 1.00 94.69 112 ALA A N 1
ATOM 883 C CA . ALA A 1 112 ? -12.877 1.613 17.991 1.00 94.69 112 ALA A CA 1
ATOM 884 C C . ALA A 1 112 ? -14.116 0.977 17.328 1.00 94.69 112 ALA A C 1
ATOM 886 O O . ALA A 1 112 ? -14.943 1.684 16.757 1.00 94.69 112 ALA A O 1
ATOM 887 N N . LEU A 1 113 ? -14.282 -0.347 17.440 1.00 95.31 113 LEU A N 1
ATOM 888 C CA . LEU A 1 113 ? -15.488 -1.042 16.983 1.00 95.31 113 LEU A CA 1
ATOM 889 C C . LEU A 1 113 ? -16.713 -0.723 17.844 1.00 95.31 113 LEU A C 1
ATOM 891 O O . LEU A 1 113 ? -17.769 -0.403 17.302 1.00 95.31 113 LEU A O 1
ATOM 895 N N . THR A 1 114 ? -16.581 -0.798 19.171 1.00 96.00 114 THR A N 1
ATOM 896 C CA . THR A 1 114 ? -17.690 -0.582 20.117 1.00 96.00 114 THR A CA 1
ATOM 897 C C . THR A 1 114 ? -18.240 0.837 20.066 1.00 96.00 114 THR A C 1
ATOM 899 O O . THR A 1 114 ? -19.387 1.054 20.430 1.00 96.00 114 THR A O 1
ATO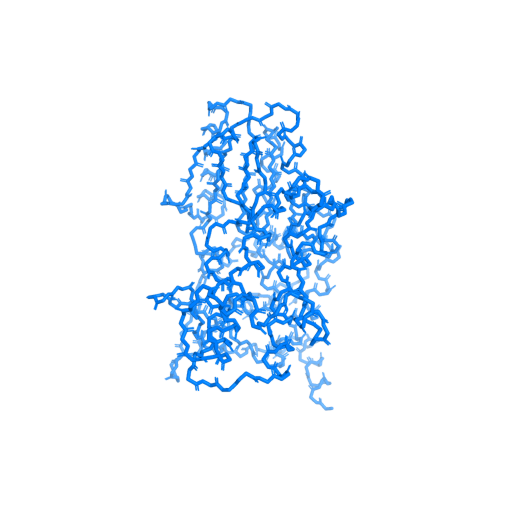M 902 N N . ALA A 1 115 ? -17.449 1.798 19.578 1.00 94.69 115 ALA A N 1
ATOM 903 C CA . ALA A 1 115 ? -17.898 3.171 19.372 1.00 94.69 115 ALA A CA 1
ATOM 904 C C . ALA A 1 115 ? -19.012 3.300 18.315 1.00 94.69 115 ALA A C 1
ATOM 906 O O . ALA A 1 115 ? -19.712 4.304 18.303 1.00 94.69 115 ALA A O 1
ATOM 907 N N . GLN A 1 116 ? -19.157 2.319 17.415 1.00 95.06 116 GLN A N 1
ATOM 908 C CA . GLN A 1 116 ? -20.143 2.347 16.323 1.00 95.06 116 GLN A CA 1
ATOM 909 C C . GLN A 1 116 ? -21.052 1.111 16.294 1.00 95.06 116 GLN A C 1
ATOM 911 O O . GLN A 1 116 ? -22.125 1.144 15.698 1.00 95.06 116 GLN A O 1
ATOM 916 N N . VAL A 1 117 ? -20.639 0.003 16.917 1.00 95.50 117 VAL A N 1
ATOM 917 C CA . VAL A 1 117 ? -21.360 -1.275 16.897 1.00 95.50 117 VAL A CA 1
ATOM 918 C C . VAL A 1 117 ? -21.717 -1.689 18.319 1.00 95.50 117 VAL A C 1
ATOM 920 O O . VAL A 1 117 ? -20.829 -1.959 19.122 1.00 95.50 117 VAL A O 1
ATOM 923 N N . ALA A 1 118 ? -23.016 -1.806 18.605 1.00 94.38 118 ALA A N 1
ATOM 924 C CA . ALA A 1 118 ? -23.528 -2.240 19.909 1.00 94.38 118 ALA A CA 1
ATOM 925 C C . ALA A 1 118 ? -23.812 -3.756 20.000 1.00 94.38 118 ALA A C 1
ATOM 927 O O . ALA A 1 118 ? -23.983 -4.287 21.096 1.00 94.38 118 ALA A O 1
ATOM 928 N N . ASP A 1 119 ? -23.864 -4.476 18.871 1.00 93.94 119 ASP A N 1
ATOM 929 C CA . ASP A 1 119 ? -24.199 -5.906 18.855 1.00 93.94 119 ASP A CA 1
ATOM 930 C C . ASP A 1 119 ? -23.100 -6.759 19.516 1.00 93.94 119 ASP A C 1
ATOM 932 O O . ASP A 1 119 ? -22.039 -7.037 18.942 1.00 93.94 119 ASP A O 1
ATOM 936 N N . GLY A 1 120 ? -23.393 -7.244 20.725 1.00 91.31 120 GLY A N 1
ATOM 937 C CA . GLY A 1 120 ? -22.486 -8.078 21.506 1.00 91.31 120 GLY A CA 1
ATOM 938 C C . GLY A 1 120 ? -22.109 -9.408 20.842 1.00 91.31 120 GLY A C 1
ATOM 939 O O . GLY A 1 120 ? -21.025 -9.922 21.114 1.00 91.31 120 GLY A O 1
ATOM 940 N N . ASN A 1 121 ? -22.942 -9.979 19.964 1.00 91.12 121 ASN A N 1
ATOM 941 C CA . ASN A 1 121 ? -22.600 -11.207 19.238 1.00 91.12 121 ASN A CA 1
ATOM 942 C C . ASN A 1 121 ? -21.490 -10.954 18.219 1.00 91.12 121 ASN A C 1
ATOM 944 O O . ASN A 1 121 ? -20.521 -11.717 18.163 1.00 91.12 121 ASN A O 1
ATOM 948 N N . ILE A 1 122 ? -21.609 -9.867 17.454 1.00 92.62 122 ILE A N 1
ATOM 949 C CA . ILE A 1 122 ? -20.600 -9.454 16.474 1.00 92.62 122 ILE A CA 1
ATOM 950 C C . ILE A 1 122 ? -19.288 -9.131 17.188 1.00 92.62 122 ILE A C 1
ATOM 952 O O . ILE A 1 122 ? -18.239 -9.660 16.815 1.00 92.62 122 ILE A O 1
ATOM 956 N N . LEU A 1 123 ? -19.351 -8.326 18.252 1.00 94.00 123 LEU A N 1
ATOM 957 C CA . LEU A 1 123 ? -18.174 -7.933 19.027 1.00 94.00 123 LEU A CA 1
ATOM 958 C C . LEU A 1 123 ? -17.452 -9.145 19.629 1.00 94.00 123 LEU A C 1
ATOM 960 O O . LEU A 1 123 ? -16.239 -9.281 19.467 1.00 94.00 123 LEU A O 1
ATOM 964 N N . ARG A 1 124 ? -18.187 -10.079 20.251 1.00 92.69 124 ARG A N 1
ATOM 965 C CA . ARG A 1 124 ? -17.608 -11.330 20.769 1.00 92.69 124 ARG A CA 1
ATOM 966 C C . ARG A 1 124 ? -16.959 -12.158 19.669 1.00 92.69 124 ARG A C 1
ATOM 968 O O . ARG A 1 124 ? -15.914 -12.760 19.899 1.00 92.69 124 ARG A O 1
ATOM 975 N N . LEU A 1 125 ? -17.562 -12.223 18.484 1.00 92.81 125 LEU A N 1
ATOM 976 C CA . LEU A 1 125 ? -17.004 -13.004 17.387 1.00 92.81 125 LEU A CA 1
ATOM 977 C C . LEU A 1 125 ? -15.707 -12.386 16.846 1.00 92.81 125 LEU A C 1
ATOM 979 O O . LEU A 1 125 ? -14.754 -13.120 16.577 1.00 92.81 125 LEU A O 1
ATOM 983 N N . VAL A 1 126 ? -15.639 -11.057 16.729 1.00 92.75 126 VAL A N 1
ATOM 984 C CA . VAL A 1 126 ? -14.396 -10.359 16.370 1.00 92.75 126 VAL A CA 1
ATOM 985 C C . VAL A 1 126 ? -13.316 -10.605 17.426 1.00 92.75 126 VAL A C 1
ATOM 987 O O . VAL A 1 126 ? -12.209 -11.000 17.063 1.00 92.75 126 VAL A O 1
ATOM 990 N N . ASP A 1 127 ? -13.643 -10.474 18.714 1.00 92.19 127 ASP A N 1
ATOM 991 C CA . ASP A 1 127 ? -12.712 -10.753 19.818 1.00 92.19 127 ASP A CA 1
ATOM 992 C C . ASP A 1 127 ? -12.177 -12.197 19.766 1.00 92.19 127 ASP A C 1
ATOM 994 O O . ASP A 1 127 ? -10.965 -12.421 19.835 1.00 92.19 127 ASP A O 1
ATOM 998 N N . LYS A 1 128 ? -13.052 -13.183 19.513 1.00 91.50 128 LYS A N 1
ATOM 999 C CA . LYS A 1 128 ? -12.646 -14.582 19.295 1.00 91.50 128 LYS A CA 1
ATOM 1000 C C . LYS A 1 128 ? -11.678 -14.727 18.116 1.00 91.50 128 LYS A C 1
ATOM 1002 O O . LYS A 1 128 ? -10.728 -15.500 18.210 1.00 91.50 128 LYS A O 1
ATOM 1007 N N . PHE A 1 129 ? -11.893 -14.017 17.003 1.00 91.00 129 PHE A N 1
ATOM 1008 C CA . PHE A 1 129 ? -10.978 -14.068 15.855 1.00 91.00 129 PHE A CA 1
ATOM 1009 C C . PHE A 1 129 ? -9.613 -13.451 16.156 1.00 91.00 129 PHE A C 1
ATOM 1011 O O . PHE A 1 129 ? -8.602 -13.975 15.686 1.00 91.00 129 PHE A O 1
ATOM 1018 N N . LEU A 1 130 ? -9.572 -12.369 16.932 1.00 89.38 130 LEU A N 1
ATOM 1019 C CA . LEU A 1 130 ? -8.327 -11.728 17.352 1.00 89.38 130 LEU A CA 1
ATOM 1020 C C . LEU A 1 130 ? -7.509 -12.643 18.279 1.00 89.38 130 LEU A C 1
ATOM 1022 O O . LEU A 1 130 ? -6.294 -12.759 18.116 1.00 89.38 130 LEU A O 1
ATOM 1026 N N . LYS A 1 131 ? -8.183 -13.361 19.185 1.00 89.06 131 LYS A N 1
ATOM 1027 C CA . LYS A 1 131 ? -7.568 -14.266 20.174 1.00 89.06 131 LYS A CA 1
ATOM 1028 C C . LYS A 1 131 ? -7.328 -15.696 19.680 1.00 89.06 131 LYS A C 1
ATOM 1030 O O . LYS A 1 131 ? -6.759 -16.497 20.417 1.00 89.06 131 LYS A O 1
ATOM 1035 N N . ALA A 1 132 ? -7.714 -16.024 18.445 1.00 85.56 132 ALA A N 1
ATOM 1036 C CA . ALA A 1 132 ? -7.660 -17.385 17.897 1.00 85.56 132 ALA A CA 1
ATOM 1037 C C . ALA A 1 132 ? -6.253 -18.019 17.897 1.00 85.56 132 ALA A C 1
ATOM 1039 O O . ALA A 1 132 ? -6.129 -19.237 17.788 1.00 85.56 132 ALA A O 1
ATOM 1040 N N . GLY A 1 133 ? -5.194 -17.214 18.029 1.00 84.81 133 GLY A N 1
ATOM 1041 C CA . GLY A 1 133 ? -3.820 -17.700 18.094 1.00 84.81 133 GLY A CA 1
ATOM 1042 C C . GLY A 1 133 ? -3.273 -18.157 16.741 1.00 84.81 133 GLY A C 1
ATOM 1043 O O . GLY A 1 133 ? -3.952 -18.138 15.710 1.00 84.81 133 GLY A O 1
ATOM 1044 N N . VAL A 1 134 ? -2.013 -18.587 16.738 1.00 84.12 134 VAL A N 1
ATOM 1045 C CA . VAL A 1 134 ? -1.338 -19.103 15.546 1.00 84.12 134 VAL A CA 1
ATOM 1046 C C . VAL A 1 134 ? -0.695 -20.449 15.851 1.00 84.12 134 VAL A C 1
ATOM 1048 O O . VAL A 1 134 ? 0.013 -20.600 16.837 1.00 84.12 134 VAL A O 1
ATOM 1051 N N . MET A 1 135 ? -0.915 -21.417 14.970 1.00 86.25 135 MET A N 1
ATOM 1052 C CA . MET A 1 135 ? -0.233 -22.701 14.953 1.00 86.25 135 MET A CA 1
ATOM 1053 C C . MET A 1 135 ? 1.038 -22.601 14.103 1.00 86.25 135 MET A C 1
ATOM 1055 O O . MET A 1 135 ? 0.981 -22.281 12.909 1.00 86.25 135 MET A O 1
ATOM 1059 N N . GLU A 1 136 ? 2.184 -22.896 14.708 1.00 85.62 136 GLU A N 1
ATOM 1060 C CA . GLU A 1 136 ? 3.493 -22.890 14.060 1.00 85.62 136 GLU A CA 1
ATOM 1061 C C . GLU A 1 136 ? 4.241 -24.186 14.379 1.00 85.62 136 GLU A C 1
ATOM 1063 O O . GLU A 1 136 ? 4.525 -24.464 15.537 1.00 85.62 136 GLU A O 1
ATOM 1068 N N . ASN A 1 137 ? 4.553 -24.984 13.351 1.00 81.25 137 ASN A N 1
ATOM 1069 C CA . ASN A 1 137 ? 5.242 -26.278 13.484 1.00 81.25 137 ASN A CA 1
ATOM 1070 C C . ASN A 1 137 ? 4.599 -27.221 14.522 1.00 81.25 137 ASN A C 1
ATOM 1072 O O . ASN A 1 137 ? 5.294 -27.881 15.283 1.00 81.25 137 ASN A O 1
ATOM 1076 N N . GLY A 1 138 ? 3.263 -27.251 14.578 1.00 78.62 138 GLY A N 1
ATOM 1077 C CA . GLY A 1 138 ? 2.514 -28.065 15.543 1.00 78.62 138 GLY A CA 1
ATOM 1078 C C . GLY A 1 138 ? 2.406 -27.460 16.948 1.00 78.62 138 GLY A C 1
ATOM 1079 O O . GLY A 1 138 ? 1.695 -28.010 17.781 1.00 78.62 138 GLY A O 1
ATOM 1080 N N . VAL A 1 139 ? 3.042 -26.312 17.202 1.00 79.56 139 VAL A N 1
ATOM 1081 C CA . VAL A 1 139 ? 2.972 -25.601 18.482 1.00 79.56 139 VAL A CA 1
ATOM 1082 C C . VAL A 1 139 ? 1.965 -24.459 18.393 1.00 79.56 139 VAL A C 1
ATOM 1084 O O . VAL A 1 139 ? 2.061 -23.581 17.528 1.00 79.56 139 VAL A O 1
ATOM 1087 N N . PHE A 1 140 ? 0.998 -24.451 19.310 1.00 83.19 140 PHE A N 1
ATOM 1088 C CA . PHE A 1 140 ? 0.049 -23.354 19.455 1.00 83.19 140 PHE A CA 1
ATOM 1089 C C . PHE A 1 140 ? 0.710 -22.165 20.158 1.00 83.19 140 PHE A C 1
ATOM 1091 O O . PHE A 1 140 ? 1.262 -22.301 21.247 1.00 83.19 140 PHE A O 1
ATOM 1098 N N . LYS A 1 141 ? 0.630 -20.984 19.544 1.00 78.94 141 LYS A N 1
ATOM 1099 C CA . LYS A 1 141 ? 1.094 -19.719 20.114 1.00 78.94 141 LYS A CA 1
ATOM 1100 C C . LYS A 1 141 ? -0.096 -18.773 20.297 1.00 78.94 141 LYS A C 1
ATOM 1102 O O . LYS A 1 141 ? -0.717 -18.396 19.293 1.00 78.94 141 LYS A O 1
ATOM 1107 N N . PRO A 1 142 ? -0.424 -18.362 21.535 1.00 76.50 142 PRO A N 1
ATOM 1108 C CA . PRO A 1 142 ? -1.477 -17.383 21.759 1.00 76.50 142 PRO A CA 1
ATOM 1109 C C . PRO A 1 142 ? -1.097 -16.045 21.117 1.00 76.50 142 PRO A C 1
ATOM 1111 O O . PRO A 1 142 ? 0.075 -15.683 21.022 1.00 76.50 142 PRO A O 1
ATOM 1114 N N . THR A 1 143 ? -2.099 -15.313 20.636 1.00 76.81 143 THR A N 1
ATOM 1115 C CA . THR A 1 143 ? -1.918 -13.970 20.071 1.00 76.81 143 THR A CA 1
ATOM 1116 C C . THR A 1 143 ? -2.538 -12.970 21.033 1.00 76.81 143 THR A C 1
ATOM 1118 O O . THR A 1 143 ? -3.751 -12.961 21.204 1.00 76.81 143 THR A O 1
ATOM 1121 N N . THR A 1 144 ? -1.701 -12.172 21.693 1.00 65.38 144 THR A N 1
ATOM 1122 C CA . THR A 1 144 ? -2.127 -11.143 22.660 1.00 65.38 144 THR A CA 1
ATOM 1123 C C . THR A 1 144 ? -2.182 -9.742 22.049 1.00 65.38 144 THR A C 1
ATOM 1125 O O . THR A 1 144 ? -2.850 -8.861 22.584 1.00 65.38 144 THR A O 1
ATOM 1128 N N . ILE A 1 145 ? -1.501 -9.539 20.918 1.00 73.00 145 ILE A N 1
ATOM 1129 C CA . ILE A 1 145 ? -1.456 -8.292 20.150 1.00 73.00 145 ILE A CA 1
ATOM 1130 C C . ILE A 1 145 ? -1.449 -8.593 18.650 1.00 73.00 145 ILE A C 1
ATOM 1132 O O . ILE A 1 145 ? -1.046 -9.674 18.218 1.00 73.00 145 ILE A O 1
ATOM 1136 N N . GLY A 1 146 ? -1.884 -7.616 17.863 1.00 68.50 146 GLY A N 1
ATOM 1137 C CA . GLY A 1 146 ? -1.929 -7.674 16.413 1.00 68.50 146 GLY A CA 1
ATOM 1138 C C . GLY A 1 146 ? -3.208 -8.295 15.858 1.00 68.50 146 GLY A C 1
ATOM 1139 O O . GLY A 1 146 ? -3.950 -9.014 16.526 1.00 68.50 146 GLY A O 1
ATOM 1140 N N . THR A 1 147 ? -3.455 -8.029 14.582 1.00 73.00 147 THR A N 1
ATOM 1141 C CA . THR A 1 147 ? -4.442 -8.744 13.777 1.00 73.00 147 THR A CA 1
ATOM 1142 C C . THR A 1 147 ? -3.707 -9.727 12.874 1.00 73.00 147 THR A C 1
ATOM 1144 O O . THR A 1 147 ? -2.669 -9.387 12.299 1.00 73.00 147 THR A O 1
ATOM 1147 N N . PRO A 1 148 ? -4.214 -10.956 12.701 1.00 67.44 148 PRO A N 1
ATOM 1148 C CA . PRO A 1 148 ? -3.551 -11.919 11.844 1.00 67.44 148 PRO A CA 1
ATOM 1149 C C . PRO A 1 148 ? -3.403 -11.381 10.415 1.00 67.44 148 PRO A C 1
ATOM 1151 O O . PRO A 1 148 ? -4.393 -11.086 9.731 1.00 67.44 148 PRO A O 1
ATOM 1154 N N . GLN A 1 149 ? -2.154 -11.285 9.951 1.00 68.19 149 GLN A N 1
ATOM 1155 C CA . GLN A 1 149 ? -1.833 -10.873 8.590 1.00 68.19 149 GLN A CA 1
ATOM 1156 C C . GLN A 1 149 ? -2.249 -11.985 7.614 1.00 68.19 149 GLN A C 1
ATOM 1158 O O . GLN A 1 149 ? -1.531 -12.968 7.436 1.00 68.19 149 GLN A O 1
ATOM 1163 N N . GLY A 1 150 ? -3.436 -11.841 7.019 1.00 70.56 150 GLY A N 1
ATOM 1164 C CA . GLY A 1 150 ? -4.080 -12.864 6.183 1.00 70.56 150 GLY A CA 1
ATOM 1165 C C . GLY A 1 150 ? -5.548 -13.134 6.534 1.00 70.56 150 GLY A C 1
ATOM 1166 O O . GLY A 1 150 ? -6.229 -13.823 5.774 1.00 70.56 150 GLY A O 1
ATOM 1167 N N . GLY A 1 151 ? -6.051 -12.567 7.637 1.00 81.31 151 GLY A N 1
ATOM 1168 C CA . GLY A 1 151 ? -7.486 -12.503 7.911 1.00 81.31 151 GLY A CA 1
ATOM 1169 C C . GLY A 1 151 ? -8.210 -11.589 6.918 1.00 81.31 151 GLY A C 1
ATOM 1170 O O . GLY A 1 151 ? -7.690 -10.543 6.533 1.00 81.31 151 GLY A O 1
ATOM 1171 N N . VAL A 1 152 ? -9.416 -11.983 6.508 1.00 86.94 152 VAL A N 1
ATOM 1172 C CA . VAL A 1 152 ? -10.241 -11.248 5.532 1.00 86.94 152 VAL A CA 1
ATOM 1173 C C . VAL A 1 152 ? -10.752 -9.931 6.122 1.00 86.94 152 VAL A C 1
ATOM 1175 O O . VAL A 1 152 ? -10.829 -8.925 5.425 1.00 86.94 152 VAL A O 1
ATOM 1178 N N . ILE A 1 153 ? -11.044 -9.922 7.424 1.00 90.06 153 ILE A N 1
ATOM 1179 C CA . ILE A 1 153 ? -11.542 -8.749 8.152 1.00 90.06 153 ILE A CA 1
ATOM 1180 C C . ILE A 1 153 ? -10.416 -7.806 8.617 1.00 90.06 153 ILE A C 1
ATOM 1182 O O . ILE A 1 153 ? -10.656 -6.621 8.833 1.00 90.06 153 ILE A O 1
ATOM 1186 N N . SER A 1 154 ? -9.175 -8.298 8.732 1.00 89.94 154 SER A N 1
ATOM 1187 C CA . SER A 1 154 ? -8.039 -7.538 9.278 1.00 89.94 154 SER A CA 1
ATOM 1188 C C . SER A 1 154 ? -7.802 -6.180 8.592 1.00 89.94 154 SER A C 1
ATOM 1190 O O . SER A 1 154 ? -7.545 -5.213 9.306 1.00 89.94 154 SER A O 1
ATOM 1192 N N . PRO A 1 155 ? -7.909 -6.042 7.251 1.00 92.06 155 PRO A N 1
ATOM 1193 C CA . PRO A 1 155 ? -7.760 -4.746 6.585 1.00 92.06 155 PRO A CA 1
ATOM 1194 C C . PRO A 1 155 ? -8.813 -3.705 6.992 1.00 92.06 155 PRO A C 1
ATOM 1196 O O . PRO A 1 155 ? -8.484 -2.527 7.119 1.00 92.06 155 PRO A O 1
ATOM 1199 N N . LEU A 1 156 ? -10.058 -4.132 7.232 1.00 94.00 156 LEU A N 1
ATOM 1200 C CA . LEU A 1 156 ? -11.127 -3.246 7.697 1.00 94.00 156 LEU A CA 1
ATOM 1201 C C . LEU A 1 156 ? -10.843 -2.780 9.130 1.00 94.00 156 LEU A C 1
ATOM 1203 O O . LEU A 1 156 ? -10.859 -1.583 9.392 1.00 94.00 156 LEU A O 1
ATOM 1207 N N . LEU A 1 157 ? -10.488 -3.707 10.027 1.00 94.12 157 LEU A N 1
ATOM 1208 C CA . LEU A 1 157 ? -10.134 -3.392 11.420 1.00 94.12 157 LEU A CA 1
ATOM 1209 C C . LEU A 1 157 ? -8.958 -2.412 11.510 1.00 94.12 157 LEU A C 1
ATOM 1211 O O . LEU A 1 157 ? -8.993 -1.451 12.274 1.00 94.12 157 LEU A O 1
ATOM 1215 N N . ALA A 1 158 ? -7.941 -2.624 10.676 1.00 92.38 158 ALA A N 1
ATOM 1216 C CA . ALA A 1 158 ? -6.814 -1.716 10.512 1.00 92.38 158 ALA A CA 1
ATOM 1217 C C . ALA A 1 158 ? -7.253 -0.287 10.149 1.00 92.38 158 ALA A C 1
ATOM 1219 O O . ALA A 1 158 ? -6.755 0.682 10.722 1.00 92.38 158 ALA A O 1
ATOM 1220 N N . ASN A 1 159 ? -8.184 -0.152 9.203 1.00 95.00 159 ASN A N 1
ATOM 1221 C CA . ASN A 1 159 ? -8.702 1.150 8.801 1.00 95.00 159 ASN A CA 1
ATOM 1222 C C . ASN A 1 159 ? -9.551 1.809 9.886 1.00 95.00 159 ASN A C 1
ATOM 1224 O O . ASN A 1 159 ? -9.415 3.014 10.056 1.00 95.00 159 ASN A O 1
ATOM 1228 N N . ILE A 1 160 ? -10.361 1.042 10.623 1.00 95.50 160 ILE A N 1
ATOM 1229 C CA . ILE A 1 160 ? -11.160 1.529 11.761 1.00 95.50 160 ILE A CA 1
ATOM 1230 C C . ILE A 1 160 ? -10.257 2.161 12.819 1.00 95.50 160 ILE A C 1
ATOM 1232 O O . ILE A 1 160 ? -10.494 3.295 13.221 1.00 95.50 160 ILE A O 1
ATOM 1236 N N . VAL A 1 161 ? -9.172 1.480 13.194 1.00 95.38 161 VAL A N 1
ATOM 1237 C CA . VAL A 1 161 ? -8.203 2.001 14.171 1.00 95.38 161 VAL A CA 1
ATOM 1238 C C . VAL A 1 161 ? -7.498 3.262 13.659 1.00 95.38 161 VAL A C 1
ATOM 1240 O O . VAL A 1 161 ? -7.442 4.269 14.360 1.00 95.38 161 VAL A O 1
ATOM 1243 N N . LEU A 1 162 ? -6.977 3.246 12.427 1.00 95.69 162 LEU A N 1
ATOM 1244 C CA . LEU A 1 162 ? -6.237 4.393 11.879 1.00 95.69 162 LEU A CA 1
ATOM 1245 C C . LEU A 1 162 ? -7.127 5.568 11.456 1.00 95.69 162 LEU A C 1
ATOM 1247 O O . LEU A 1 162 ? -6.605 6.652 11.206 1.00 95.69 162 LEU A O 1
ATOM 1251 N N . ASN A 1 163 ? -8.448 5.391 11.399 1.00 96.69 163 ASN A N 1
ATOM 1252 C CA . ASN A 1 163 ? -9.372 6.490 11.127 1.00 96.69 163 ASN A CA 1
ATOM 1253 C C . ASN A 1 163 ? -9.303 7.568 12.215 1.00 96.69 163 ASN A C 1
ATOM 1255 O O . ASN A 1 163 ? -9.468 8.744 11.913 1.00 96.69 163 ASN A O 1
ATOM 1259 N N . HIS A 1 164 ? -9.002 7.185 13.462 1.00 96.31 164 HIS A N 1
ATOM 1260 C CA . HIS A 1 164 ? -8.770 8.143 14.547 1.00 96.31 164 HIS A CA 1
ATOM 1261 C C . HIS A 1 164 ? -7.635 9.112 14.198 1.00 96.31 164 HIS A C 1
ATOM 1263 O O . HIS A 1 164 ? -7.826 10.324 14.229 1.00 96.31 164 HIS A O 1
ATOM 1269 N N . LEU A 1 165 ? -6.487 8.590 13.751 1.00 96.69 165 LEU A N 1
ATOM 1270 C CA . LEU A 1 165 ? -5.360 9.415 13.303 1.00 96.69 165 LEU A CA 1
ATOM 1271 C C . LEU A 1 165 ? -5.746 10.334 12.136 1.00 96.69 165 LEU A C 1
ATOM 1273 O O . LEU A 1 165 ? -5.346 11.496 12.116 1.00 96.69 165 LEU A O 1
ATOM 1277 N N . ASP A 1 166 ? -6.519 9.824 11.176 1.00 97.69 166 ASP A N 1
ATOM 1278 C CA . ASP A 1 166 ? -6.958 10.611 10.022 1.00 97.69 166 ASP A CA 1
ATOM 1279 C C . ASP A 1 166 ? -7.778 11.839 10.453 1.00 97.69 166 ASP A C 1
ATOM 1281 O O . ASP A 1 166 ? -7.553 12.944 9.956 1.00 97.69 166 ASP A O 1
ATOM 1285 N N . TRP A 1 167 ? -8.702 11.664 11.401 1.00 97.81 167 TRP A N 1
ATOM 1286 C CA . TRP A 1 167 ? -9.529 12.754 11.917 1.00 97.81 167 TRP A CA 1
ATOM 1287 C C . TRP A 1 167 ? -8.756 13.719 12.821 1.00 97.81 167 TRP A C 1
ATOM 1289 O O . TRP A 1 167 ? -8.999 14.920 12.737 1.00 97.81 167 TRP A O 1
ATOM 1299 N N . GLN A 1 168 ? -7.781 13.241 13.601 1.00 97.88 168 GLN A N 1
ATOM 1300 C CA . GLN A 1 168 ? -6.877 14.110 14.370 1.00 97.88 168 GLN A CA 1
ATOM 1301 C C . GLN A 1 168 ? -6.040 15.008 13.446 1.00 97.88 168 GLN A C 1
ATOM 1303 O O . GLN A 1 168 ? -5.947 16.214 13.656 1.00 97.88 168 GLN A O 1
ATOM 1308 N N . LEU A 1 169 ? -5.486 14.447 12.365 1.00 97.69 169 LEU A N 1
ATOM 1309 C CA . LEU A 1 169 ? -4.765 15.228 11.355 1.00 97.69 169 LEU A CA 1
ATOM 1310 C C . LEU A 1 169 ? -5.672 16.256 10.668 1.00 97.69 169 LEU A C 1
ATOM 1312 O O . LEU A 1 169 ? -5.238 17.377 10.405 1.00 97.69 169 LEU A O 1
ATOM 1316 N N . HIS A 1 170 ? -6.914 15.874 10.364 1.00 97.81 170 HIS A N 1
ATOM 1317 C CA . HIS A 1 170 ? -7.889 16.767 9.748 1.00 97.81 170 HIS A CA 1
ATOM 1318 C C . HIS A 1 170 ? -8.284 17.926 10.674 1.00 97.81 170 HIS A C 1
ATOM 1320 O O . HIS A 1 170 ? -8.323 19.067 10.218 1.00 97.81 170 HIS A O 1
ATOM 1326 N N . ALA A 1 171 ? -8.543 17.648 11.956 1.00 97.62 171 ALA A N 1
ATOM 1327 C CA . ALA A 1 171 ? -8.912 18.655 12.953 1.00 97.62 171 ALA A CA 1
ATOM 1328 C C . ALA A 1 171 ? -7.833 19.740 13.103 1.00 97.62 171 ALA A C 1
ATOM 1330 O O . ALA A 1 171 ? -8.150 20.920 13.197 1.00 97.62 171 ALA A O 1
ATOM 1331 N N . GLU A 1 172 ? -6.565 19.344 13.011 1.00 96.62 172 GLU A N 1
ATOM 1332 C CA . GLU A 1 172 ? -5.398 20.235 13.075 1.00 96.62 172 GLU A CA 1
ATOM 1333 C C . GLU A 1 172 ? -5.054 20.877 11.708 1.00 96.62 172 GLU A C 1
ATOM 1335 O O . GLU A 1 172 ? -4.023 21.526 11.534 1.00 96.62 172 GLU A O 1
ATOM 1340 N N . GLY A 1 173 ? -5.901 20.689 10.688 1.00 96.00 173 GLY A N 1
ATOM 1341 C CA . GLY A 1 173 ? -5.770 21.334 9.377 1.00 96.00 173 GLY A CA 1
ATOM 1342 C C . GLY A 1 173 ? -4.686 20.749 8.462 1.00 96.00 173 GLY A C 1
ATOM 1343 O O . GLY A 1 173 ? -4.352 21.343 7.424 1.00 96.00 173 GLY A O 1
ATOM 1344 N N . TYR A 1 174 ? -4.132 19.579 8.789 1.00 97.56 174 TYR A N 1
ATOM 1345 C CA . TYR A 1 174 ? -3.099 18.946 7.975 1.00 97.56 174 TYR A CA 1
ATOM 1346 C C . TYR A 1 174 ? -3.664 18.316 6.702 1.00 97.56 174 TYR A C 1
ATOM 1348 O O . TYR A 1 174 ? -4.727 17.700 6.662 1.00 97.56 174 TYR A O 1
ATOM 1356 N N . SER A 1 175 ? -2.903 18.430 5.613 1.00 97.19 175 SER A N 1
ATOM 1357 C CA . SER A 1 175 ? -3.199 17.735 4.360 1.00 97.19 175 SER A CA 1
ATOM 1358 C C . SER A 1 175 ? -2.378 16.459 4.288 1.00 97.19 175 SER A C 1
ATOM 1360 O O . SER A 1 175 ? -1.154 16.514 4.329 1.00 97.19 175 SER A O 1
ATOM 1362 N N . PHE A 1 176 ? -3.029 15.313 4.147 1.00 98.06 176 PHE A N 1
ATOM 1363 C CA . PHE A 1 176 ? -2.356 14.018 4.142 1.00 98.06 176 PHE A CA 1
ATOM 1364 C C . PHE A 1 176 ? -3.012 13.062 3.153 1.00 98.06 176 PHE A C 1
ATOM 1366 O O . PHE A 1 176 ? -4.124 13.309 2.683 1.00 98.06 176 PHE A O 1
ATOM 1373 N N . ALA A 1 177 ? -2.330 11.961 2.852 1.00 97.81 177 ALA A N 1
ATOM 1374 C CA . ALA A 1 177 ? -2.919 10.808 2.187 1.00 97.81 177 ALA A CA 1
ATOM 1375 C C . ALA A 1 177 ? -2.411 9.525 2.838 1.00 97.81 177 ALA A C 1
ATOM 1377 O O . ALA A 1 177 ? -1.203 9.342 2.995 1.00 97.81 177 ALA A O 1
ATOM 1378 N N . ARG A 1 178 ? -3.338 8.626 3.169 1.00 97.19 178 ARG A N 1
ATOM 1379 C CA . ARG A 1 178 ? -3.057 7.334 3.790 1.00 97.19 178 ARG A CA 1
ATOM 1380 C C . ARG A 1 178 ? -3.502 6.190 2.893 1.00 97.19 178 ARG A C 1
ATOM 1382 O O . ARG A 1 178 ? -4.607 6.180 2.350 1.00 97.19 178 ARG A O 1
ATOM 1389 N N . TYR A 1 179 ? -2.652 5.184 2.768 1.00 94.69 179 TYR A N 1
ATOM 1390 C CA . TYR A 1 179 ? -2.958 3.925 2.116 1.00 94.69 179 TYR A CA 1
ATOM 1391 C C . TYR A 1 179 ? -2.531 2.786 3.041 1.00 94.69 179 TYR A C 1
ATOM 1393 O O . TYR A 1 179 ? -1.360 2.416 3.090 1.00 94.69 179 TYR A O 1
ATOM 1401 N N . ALA A 1 180 ? -3.502 2.220 3.762 1.00 90.25 180 ALA A N 1
ATOM 1402 C CA . ALA A 1 180 ? -3.251 1.271 4.842 1.00 90.25 180 ALA A CA 1
ATOM 1403 C C . ALA A 1 180 ? -2.384 1.900 5.950 1.00 90.25 180 ALA A C 1
ATOM 1405 O O . ALA A 1 180 ? -2.813 2.887 6.547 1.00 90.25 180 ALA A O 1
ATOM 1406 N N . ASP A 1 181 ? -1.208 1.327 6.213 1.00 87.62 181 ASP A N 1
ATOM 1407 C CA . ASP A 1 181 ? -0.204 1.772 7.184 1.00 87.62 181 ASP A CA 1
ATOM 1408 C C . ASP A 1 181 ? 0.812 2.779 6.614 1.00 87.62 181 ASP A C 1
ATOM 1410 O O . ASP A 1 181 ? 1.547 3.395 7.383 1.00 87.62 181 ASP A O 1
ATOM 1414 N N . ASP A 1 182 ? 0.859 2.943 5.288 1.00 90.56 182 ASP A N 1
ATOM 1415 C CA . ASP A 1 182 ? 1.738 3.883 4.582 1.00 90.56 182 ASP A CA 1
ATOM 1416 C C . ASP A 1 182 ? 1.004 5.220 4.401 1.00 90.56 182 ASP A C 1
ATOM 1418 O O . ASP A 1 182 ? -0.054 5.273 3.761 1.00 90.56 182 ASP A O 1
ATOM 1422 N N . PHE A 1 183 ? 1.525 6.305 4.971 1.00 94.75 183 PHE A N 1
ATOM 1423 C CA . PHE A 1 183 ? 0.916 7.627 4.847 1.00 94.75 183 PHE A CA 1
ATOM 1424 C C . PHE A 1 183 ? 1.947 8.741 4.758 1.00 94.75 183 PHE A C 1
ATOM 1426 O O . PHE A 1 183 ? 3.061 8.659 5.271 1.00 94.75 183 PHE A O 1
ATOM 1433 N N . VAL A 1 184 ? 1.529 9.824 4.110 1.00 97.19 184 VAL A N 1
ATOM 1434 C CA . VAL A 1 184 ? 2.320 11.044 3.993 1.00 97.19 184 VAL A CA 1
ATOM 1435 C C . VAL A 1 184 ? 1.503 12.239 4.454 1.00 97.19 184 VAL A C 1
ATOM 1437 O O . VAL A 1 184 ? 0.339 12.376 4.073 1.00 97.19 184 VAL A O 1
ATOM 1440 N N . VAL A 1 185 ? 2.123 13.123 5.235 1.00 97.94 185 VAL A N 1
ATOM 1441 C CA . VAL A 1 185 ? 1.572 14.443 5.571 1.00 97.94 185 VAL A CA 1
ATOM 1442 C C . VAL A 1 185 ? 2.326 15.492 4.764 1.00 97.94 185 VAL A C 1
ATOM 1444 O O . VAL A 1 185 ? 3.554 15.488 4.709 1.00 97.94 185 VAL A O 1
ATOM 1447 N N . VAL A 1 186 ? 1.596 16.364 4.078 1.00 97.88 186 VAL A N 1
ATOM 1448 C CA . VAL A 1 186 ? 2.130 17.336 3.125 1.00 97.88 186 VAL A CA 1
ATOM 1449 C C . VAL A 1 186 ? 1.916 18.743 3.678 1.00 97.88 186 VAL A C 1
ATOM 1451 O O . VAL A 1 186 ? 0.789 19.232 3.756 1.00 97.88 186 VAL A O 1
ATOM 1454 N N . CYS A 1 187 ? 3.013 19.417 4.008 1.00 97.69 187 CYS A N 1
ATOM 1455 C CA . CYS A 1 187 ? 3.035 20.706 4.699 1.00 97.69 187 CYS A CA 1
ATOM 1456 C C . CYS A 1 187 ? 3.606 21.825 3.813 1.00 97.69 187 CYS A C 1
ATOM 1458 O O . CYS A 1 187 ? 4.266 21.582 2.790 1.00 97.69 187 CYS A O 1
ATOM 1460 N N . LYS A 1 188 ? 3.345 23.085 4.187 1.00 96.38 188 LYS A N 1
ATOM 1461 C CA . LYS A 1 188 ? 3.939 24.244 3.502 1.00 96.38 188 LYS A CA 1
ATOM 1462 C C . LYS A 1 188 ? 5.383 24.459 3.946 1.00 96.38 188 LYS A C 1
ATOM 1464 O O . LYS A 1 188 ? 6.248 24.627 3.089 1.00 96.38 188 LYS A O 1
ATOM 1469 N N . THR A 1 189 ? 5.629 24.407 5.252 1.00 96.81 189 THR A N 1
ATOM 1470 C CA . THR A 1 189 ? 6.926 24.703 5.874 1.00 96.81 189 THR A CA 1
ATOM 1471 C C . THR A 1 189 ? 7.516 23.478 6.567 1.00 96.81 189 THR A C 1
ATOM 1473 O O . THR A 1 189 ? 6.851 22.454 6.732 1.00 96.81 189 THR A O 1
ATOM 1476 N N . TRP A 1 190 ? 8.796 23.577 6.932 1.00 96.75 190 TRP A N 1
ATOM 1477 C CA . TRP A 1 190 ? 9.499 22.524 7.662 1.00 96.75 190 TRP A CA 1
ATOM 1478 C C . TRP A 1 190 ? 8.990 22.394 9.096 1.00 96.75 190 TRP A C 1
ATOM 1480 O O . TRP A 1 190 ? 8.660 21.293 9.521 1.00 96.75 190 TRP A O 1
ATOM 1490 N N . GLN A 1 191 ? 8.800 23.530 9.767 1.00 96.69 191 GLN A N 1
ATOM 1491 C CA . GLN A 1 191 ? 8.219 23.606 11.105 1.00 96.69 191 GLN A CA 1
ATOM 1492 C C . GLN A 1 191 ? 6.855 22.900 11.184 1.00 96.69 191 GLN A C 1
ATOM 1494 O O . GLN A 1 191 ? 6.661 22.040 12.032 1.00 96.69 191 GLN A O 1
ATOM 1499 N N . GLN A 1 192 ? 5.953 23.143 10.224 1.00 96.94 192 GLN A N 1
ATOM 1500 C CA . GLN A 1 192 ? 4.662 22.441 10.171 1.00 96.94 192 GLN A CA 1
ATOM 1501 C C . GLN A 1 192 ? 4.805 20.920 10.029 1.00 96.94 192 GLN A C 1
ATOM 1503 O O . GLN A 1 192 ? 3.933 20.169 10.448 1.00 96.94 192 GLN A O 1
ATOM 1508 N N . ALA A 1 193 ? 5.860 20.432 9.371 1.00 97.00 193 ALA A N 1
ATOM 1509 C CA . ALA A 1 193 ? 6.095 18.995 9.263 1.00 97.00 193 ALA A CA 1
ATOM 1510 C C . ALA A 1 193 ? 6.637 18.401 10.574 1.00 97.00 193 ALA A C 1
ATOM 1512 O O . ALA A 1 193 ? 6.353 17.242 10.870 1.00 97.00 193 ALA A O 1
ATOM 1513 N N . GLU A 1 194 ? 7.386 19.179 11.357 1.00 96.81 194 GLU A N 1
ATOM 1514 C CA . GLU A 1 194 ? 7.844 18.796 12.696 1.00 96.81 194 GLU A CA 1
ATOM 1515 C C . GLU A 1 194 ? 6.683 18.787 13.696 1.00 96.81 194 GLU A C 1
ATOM 1517 O O . GLU A 1 194 ? 6.508 17.800 14.408 1.00 96.81 194 GLU A O 1
ATOM 1522 N N . GLU A 1 195 ? 5.823 19.806 13.671 1.00 96.94 195 GLU A N 1
ATOM 1523 C CA . GLU A 1 195 ? 4.578 19.858 14.450 1.00 96.94 195 GLU A CA 1
ATOM 1524 C C . GLU A 1 195 ? 3.656 18.677 14.101 1.00 96.94 195 GLU A C 1
ATOM 1526 O O . GLU A 1 195 ? 3.199 17.952 14.989 1.00 96.94 195 GLU A O 1
ATOM 1531 N N . ALA A 1 196 ? 3.470 18.391 12.805 1.00 97.12 196 ALA A N 1
ATOM 1532 C CA . ALA A 1 196 ? 2.732 17.212 12.356 1.00 97.12 196 ALA A CA 1
ATOM 1533 C C . ALA A 1 196 ? 3.363 15.909 12.865 1.00 97.12 196 ALA A C 1
ATOM 1535 O O . ALA A 1 196 ? 2.654 14.974 13.232 1.00 97.12 196 ALA A O 1
ATOM 1536 N N . TRP A 1 197 ? 4.694 15.818 12.896 1.00 95.88 197 TRP A N 1
ATOM 1537 C CA . TRP A 1 197 ? 5.378 14.635 13.406 1.00 95.88 197 TRP A CA 1
ATOM 1538 C C . TRP A 1 197 ? 5.137 14.445 14.906 1.00 95.88 197 TRP A C 1
ATOM 1540 O O . TRP A 1 197 ? 4.872 13.319 15.336 1.00 95.88 197 TRP A O 1
ATOM 1550 N N . VAL A 1 198 ? 5.168 15.522 15.694 1.00 95.56 198 VAL A N 1
ATOM 1551 C CA . VAL A 1 198 ? 4.833 15.481 17.125 1.00 95.56 198 VAL A CA 1
ATOM 1552 C C . VAL A 1 198 ? 3.397 15.001 17.324 1.00 95.56 198 VAL A C 1
ATOM 1554 O O . VAL A 1 198 ? 3.186 14.054 18.082 1.00 95.56 198 VAL A O 1
ATOM 1557 N N . LEU A 1 199 ? 2.435 15.559 16.582 1.00 96.56 199 LEU A N 1
ATOM 1558 C CA . LEU A 1 199 ? 1.031 15.141 16.621 1.00 96.56 199 LEU A CA 1
ATOM 1559 C C . LEU A 1 199 ? 0.863 13.655 16.284 1.00 96.56 199 LEU A C 1
ATOM 1561 O O . LEU A 1 199 ? 0.264 12.905 17.052 1.00 96.56 199 LEU A O 1
ATOM 1565 N N . VAL A 1 200 ? 1.429 13.208 15.159 1.00 96.12 200 VAL A N 1
ATOM 1566 C CA . VAL A 1 200 ? 1.361 11.803 14.728 1.00 96.12 200 VAL A CA 1
ATOM 1567 C C . VAL A 1 200 ? 1.964 10.891 15.793 1.00 96.12 200 VAL A C 1
ATOM 1569 O O . VAL A 1 200 ? 1.410 9.837 16.091 1.00 96.12 200 VAL A O 1
ATOM 1572 N N . ARG A 1 201 ? 3.099 11.278 16.384 1.00 94.81 201 ARG A N 1
ATOM 1573 C CA . ARG A 1 201 ? 3.752 10.495 17.435 1.00 94.81 201 ARG A CA 1
ATOM 1574 C C . ARG A 1 201 ? 2.897 10.417 18.698 1.00 94.81 201 ARG A C 1
ATOM 1576 O O . ARG A 1 201 ? 2.817 9.331 19.265 1.00 94.81 201 ARG A O 1
ATOM 1583 N N . ARG A 1 202 ? 2.286 11.529 19.116 1.00 95.50 202 ARG A N 1
ATOM 1584 C CA . ARG A 1 202 ? 1.374 11.599 20.264 1.00 95.50 202 ARG A CA 1
ATOM 1585 C C . ARG A 1 202 ? 0.197 10.651 20.061 1.00 95.50 202 ARG A C 1
ATOM 1587 O O . ARG A 1 202 ? 0.069 9.692 20.804 1.00 95.50 202 ARG A O 1
ATOM 1594 N N . VAL A 1 203 ? -0.564 10.834 18.980 1.00 95.88 203 VAL A N 1
ATOM 1595 C CA . VAL A 1 203 ? -1.758 10.023 18.674 1.00 95.88 203 VAL A CA 1
ATOM 1596 C C . VAL A 1 203 ? -1.414 8.538 18.544 1.00 95.88 203 VAL A C 1
ATOM 1598 O O . VAL A 1 203 ? -2.113 7.681 19.078 1.00 95.88 203 VAL A O 1
ATOM 1601 N N . LEU A 1 204 ? -0.319 8.198 17.855 1.00 94.31 204 LEU A N 1
ATOM 1602 C CA . LEU A 1 204 ? 0.075 6.797 17.722 1.00 94.31 204 LEU A CA 1
ATOM 1603 C C . LEU A 1 204 ? 0.475 6.182 19.067 1.00 94.31 204 LEU A C 1
ATOM 1605 O O . LEU A 1 204 ? 0.025 5.080 19.356 1.00 94.31 204 LEU A O 1
ATOM 1609 N N . ASN A 1 205 ? 1.289 6.862 19.879 1.00 93.25 205 ASN A N 1
ATOM 1610 C CA . ASN A 1 205 ? 1.789 6.300 21.135 1.00 93.25 205 ASN A CA 1
ATOM 1611 C C . ASN A 1 205 ? 0.735 6.296 22.250 1.00 93.25 205 ASN A C 1
ATOM 1613 O O . ASN A 1 205 ? 0.616 5.299 22.954 1.00 93.25 205 ASN A O 1
ATOM 1617 N N . GLU A 1 206 ? 0.020 7.404 22.432 1.00 92.50 206 GLU A N 1
ATOM 1618 C CA . GLU A 1 206 ? -0.875 7.627 23.573 1.00 92.50 206 GLU A CA 1
ATOM 1619 C C . GLU A 1 206 ? -2.255 7.016 23.320 1.00 92.50 206 GLU A C 1
ATOM 1621 O O . GLU A 1 206 ? -2.743 6.257 24.155 1.00 92.50 206 GLU A O 1
ATOM 1626 N N . ASP A 1 207 ? -2.840 7.249 22.140 1.00 92.06 207 ASP A N 1
ATOM 1627 C CA . ASP A 1 207 ? -4.211 6.805 21.859 1.00 92.06 207 ASP A CA 1
ATOM 1628 C C . ASP A 1 207 ? -4.248 5.376 21.305 1.00 92.06 207 ASP A C 1
ATOM 1630 O O . ASP A 1 207 ? -5.104 4.569 21.670 1.00 92.06 207 ASP A O 1
ATOM 1634 N N . LEU A 1 208 ? -3.327 5.050 20.389 1.00 92.44 208 LEU A N 1
ATOM 1635 C CA . LEU A 1 208 ? -3.357 3.779 19.653 1.00 92.44 208 LEU A CA 1
ATOM 1636 C C . LEU A 1 208 ? -2.340 2.747 20.162 1.00 92.44 208 LEU A C 1
ATOM 1638 O O . LEU A 1 208 ? -2.392 1.587 19.744 1.00 92.44 208 LEU A O 1
ATOM 1642 N N . ASN A 1 209 ? -1.428 3.150 21.054 1.00 92.00 209 ASN A N 1
ATOM 1643 C CA . ASN A 1 209 ? -0.319 2.343 21.571 1.00 92.00 209 ASN A CA 1
ATOM 1644 C C . ASN A 1 209 ? 0.499 1.651 20.451 1.00 92.00 209 ASN A C 1
ATOM 1646 O O . ASN A 1 209 ? 0.835 0.466 20.500 1.00 92.00 209 ASN A O 1
ATOM 1650 N N . LEU A 1 210 ? 0.787 2.420 19.400 1.00 91.44 210 LEU A N 1
ATOM 1651 C CA . LEU A 1 210 ? 1.543 2.066 18.203 1.00 91.44 210 LEU A CA 1
ATOM 1652 C C . LEU A 1 210 ? 2.808 2.918 18.100 1.00 91.44 210 LEU A C 1
ATOM 1654 O O . LEU A 1 210 ? 2.836 4.073 18.503 1.00 91.44 210 LEU A O 1
ATOM 1658 N N . GLN A 1 211 ? 3.854 2.373 17.476 1.00 89.19 211 GLN A N 1
ATOM 1659 C CA . GLN A 1 211 ? 5.133 3.071 17.328 1.00 89.19 211 GLN A CA 1
ATOM 1660 C C . GLN A 1 211 ? 5.468 3.376 15.868 1.00 89.19 211 GLN A C 1
ATOM 1662 O O . GLN A 1 211 ? 5.356 2.520 14.985 1.00 89.19 211 GLN A O 1
ATOM 1667 N N . LEU A 1 212 ? 5.995 4.578 15.624 1.00 90.25 212 LEU A N 1
ATOM 1668 C CA . LEU A 1 212 ? 6.606 4.932 14.344 1.00 90.25 212 LEU A CA 1
ATOM 1669 C C . LEU A 1 212 ? 7.929 4.198 14.126 1.00 90.25 212 LEU A C 1
ATOM 1671 O O . LEU A 1 212 ? 8.750 4.001 15.026 1.00 90.25 212 LEU A O 1
ATOM 1675 N N . ASN A 1 213 ? 8.186 3.857 12.872 1.00 88.75 213 ASN A N 1
ATOM 1676 C CA . ASN A 1 213 ? 9.456 3.316 12.439 1.00 88.75 213 ASN A CA 1
ATOM 1677 C C . ASN A 1 213 ? 10.465 4.450 12.220 1.00 88.75 213 ASN A C 1
ATOM 1679 O O . ASN A 1 213 ? 10.540 5.015 11.127 1.00 88.75 213 ASN A O 1
ATOM 1683 N N . LYS A 1 214 ? 11.270 4.757 13.246 1.00 85.44 214 LYS A N 1
ATOM 1684 C CA . LYS A 1 214 ? 12.281 5.835 13.217 1.00 85.44 214 LYS A CA 1
ATOM 1685 C C . LYS A 1 214 ? 13.246 5.757 12.027 1.00 85.44 214 LYS A C 1
ATOM 1687 O O . LYS A 1 214 ? 13.677 6.784 11.530 1.00 85.44 214 LYS A O 1
ATOM 1692 N N . ALA A 1 215 ? 13.573 4.554 11.551 1.00 83.81 215 ALA A N 1
ATOM 1693 C CA . ALA A 1 215 ? 14.525 4.373 10.451 1.00 83.81 215 ALA A CA 1
ATOM 1694 C C . ALA A 1 215 ? 13.935 4.703 9.069 1.00 83.81 215 ALA A C 1
ATOM 1696 O O . ALA A 1 215 ? 14.675 4.918 8.111 1.00 83.81 215 ALA A O 1
ATOM 1697 N N . LYS A 1 216 ? 12.606 4.682 8.941 1.00 84.38 216 LYS A N 1
ATOM 1698 C CA . LYS A 1 216 ? 11.913 4.980 7.684 1.00 84.38 216 LYS A CA 1
ATOM 1699 C C . LYS A 1 216 ? 11.183 6.312 7.706 1.00 84.38 216 LYS A C 1
ATOM 1701 O O . LYS A 1 216 ? 11.037 6.913 6.647 1.00 84.38 216 LYS A O 1
ATOM 1706 N N . THR A 1 217 ? 10.746 6.738 8.887 1.00 89.62 217 THR A N 1
ATOM 1707 C CA . THR A 1 217 ? 10.054 8.007 9.073 1.00 89.62 217 THR A CA 1
ATOM 1708 C C . THR A 1 217 ? 11.040 9.145 8.875 1.00 89.62 217 THR A C 1
ATOM 1710 O O . THR A 1 217 ? 12.102 9.149 9.496 1.00 89.62 217 THR A O 1
ATOM 1713 N N . LYS A 1 218 ? 10.718 10.096 8.002 1.00 93.75 218 LYS A N 1
ATOM 1714 C CA . LYS A 1 218 ? 11.588 11.241 7.718 1.00 93.75 218 LYS A CA 1
ATOM 1715 C C . LYS A 1 218 ? 10.802 12.424 7.178 1.00 93.75 218 LYS A C 1
ATOM 1717 O O . LYS A 1 218 ? 9.815 12.257 6.465 1.00 93.75 218 LYS A O 1
ATOM 1722 N N . ILE A 1 219 ? 11.322 13.617 7.435 1.00 95.88 219 ILE A N 1
ATOM 1723 C CA . ILE A 1 219 ? 10.871 14.840 6.777 1.00 95.88 219 ILE A CA 1
ATOM 1724 C C . ILE A 1 219 ? 11.760 15.082 5.554 1.00 95.88 219 ILE A C 1
ATOM 1726 O O . ILE A 1 219 ? 12.980 14.913 5.585 1.00 95.88 219 ILE A O 1
ATOM 1730 N N . THR A 1 220 ? 11.147 15.422 4.428 1.00 95.75 220 THR A N 1
ATOM 1731 C CA . THR A 1 220 ? 11.826 15.692 3.159 1.00 95.75 220 THR A CA 1
ATOM 1732 C C . THR A 1 220 ? 11.064 16.752 2.375 1.00 95.75 220 THR A C 1
ATOM 1734 O O . THR A 1 220 ? 9.999 17.211 2.779 1.00 95.75 220 THR A O 1
ATOM 1737 N N . THR A 1 221 ? 11.602 17.172 1.236 1.00 96.06 221 THR A N 1
ATOM 1738 C CA . THR A 1 221 ? 10.946 18.143 0.362 1.00 96.06 221 THR A CA 1
ATOM 1739 C C . THR A 1 221 ? 10.552 17.513 -0.961 1.00 96.06 221 THR A C 1
ATOM 1741 O O . THR A 1 221 ? 11.216 16.615 -1.482 1.00 96.06 221 THR A O 1
ATOM 1744 N N . TYR A 1 222 ? 9.499 18.045 -1.573 1.00 94.94 222 TYR A N 1
ATOM 1745 C CA . TYR A 1 222 ? 9.070 17.659 -2.912 1.00 94.94 222 TYR A CA 1
ATOM 1746 C C . TYR A 1 222 ? 10.156 17.924 -3.968 1.00 94.94 222 TYR A C 1
ATOM 1748 O O . TYR A 1 222 ? 10.210 17.243 -4.987 1.00 94.94 222 TYR A O 1
ATOM 1756 N N . GLY A 1 223 ? 11.056 18.883 -3.725 1.00 93.38 223 GLY A N 1
ATOM 1757 C CA . GLY A 1 223 ? 12.220 19.123 -4.580 1.00 93.38 223 GLY A CA 1
ATOM 1758 C C . GLY A 1 223 ? 13.216 17.959 -4.564 1.00 93.38 223 GLY A C 1
ATOM 1759 O O . GLY A 1 223 ? 13.561 17.442 -5.627 1.00 93.38 223 GLY A O 1
ATOM 1760 N N . LYS A 1 224 ? 13.634 17.515 -3.367 1.00 93.44 224 LYS A N 1
ATOM 1761 C CA . LYS A 1 224 ? 14.527 16.350 -3.185 1.00 93.44 224 LYS A CA 1
ATOM 1762 C C . LYS A 1 224 ? 13.861 15.050 -3.648 1.00 93.44 224 LYS A C 1
ATOM 1764 O O . LYS A 1 224 ? 14.505 14.182 -4.235 1.00 93.44 224 LYS A O 1
ATOM 1769 N N . GLY A 1 225 ? 12.553 14.965 -3.438 1.00 94.31 225 GLY A N 1
ATOM 1770 C CA . GLY A 1 225 ? 11.719 13.830 -3.780 1.00 94.31 225 GLY A CA 1
ATOM 1771 C C . GLY A 1 225 ? 11.656 12.777 -2.678 1.00 94.31 225 GLY A C 1
ATOM 1772 O O . GLY A 1 225 ? 12.502 12.707 -1.784 1.00 94.31 225 GLY A O 1
ATOM 1773 N N . TYR A 1 226 ? 10.611 11.961 -2.737 1.00 95.31 226 TYR A N 1
ATOM 1774 C CA . TYR A 1 226 ? 10.318 10.920 -1.756 1.00 95.31 226 TYR A CA 1
ATOM 1775 C C . TYR A 1 226 ? 9.574 9.759 -2.406 1.00 95.31 226 TYR A C 1
ATOM 1777 O O . TYR A 1 226 ? 9.107 9.853 -3.544 1.00 95.31 226 TYR A O 1
ATOM 1785 N N . GLN A 1 227 ? 9.512 8.629 -1.708 1.00 94.50 227 GLN A N 1
ATOM 1786 C CA . GLN A 1 227 ? 8.908 7.417 -2.243 1.00 94.50 227 GLN A CA 1
ATOM 1787 C C . GLN A 1 227 ? 7.552 7.189 -1.593 1.00 94.50 227 GLN A C 1
ATOM 1789 O O . GLN A 1 227 ? 7.474 7.159 -0.380 1.00 94.50 227 GLN A O 1
ATOM 1794 N N . PHE A 1 228 ? 6.517 6.971 -2.398 1.00 94.88 228 PHE A N 1
ATOM 1795 C CA . PHE A 1 228 ? 5.176 6.667 -1.907 1.00 94.88 228 PHE A CA 1
ATOM 1796 C C . PHE A 1 228 ? 4.483 5.704 -2.874 1.00 94.88 228 PHE A C 1
ATOM 1798 O O . PHE A 1 228 ? 4.555 5.881 -4.094 1.00 94.88 228 PHE A O 1
ATOM 1805 N N . LEU A 1 229 ? 3.896 4.622 -2.353 1.00 93.38 229 LEU A N 1
ATOM 1806 C CA . LEU A 1 229 ? 3.087 3.641 -3.103 1.00 93.38 229 LEU A CA 1
ATOM 1807 C C . LEU A 1 229 ? 3.695 3.113 -4.416 1.00 93.38 229 LEU A C 1
ATOM 1809 O O . LEU A 1 229 ? 3.001 2.807 -5.381 1.00 93.38 229 LEU A O 1
ATOM 1813 N N . GLY A 1 230 ? 5.021 2.962 -4.468 1.00 92.69 230 GLY A N 1
ATOM 1814 C CA . GLY A 1 230 ? 5.710 2.437 -5.654 1.00 92.69 230 GLY A CA 1
ATOM 1815 C C . GLY A 1 230 ? 6.290 3.494 -6.585 1.00 92.69 230 GLY A C 1
ATOM 1816 O O . GLY A 1 230 ? 7.054 3.133 -7.485 1.00 92.69 230 GLY A O 1
ATOM 1817 N N . PHE A 1 231 ? 6.015 4.768 -6.333 1.00 95.94 231 PHE A N 1
ATOM 1818 C CA . PHE A 1 231 ? 6.509 5.891 -7.112 1.00 95.94 231 PHE A CA 1
ATOM 1819 C C . PHE A 1 231 ? 7.567 6.667 -6.330 1.00 95.94 231 PHE A C 1
ATOM 1821 O O . PHE A 1 231 ? 7.571 6.680 -5.105 1.00 95.94 231 PHE A O 1
ATOM 1828 N N . ASN A 1 232 ? 8.495 7.278 -7.054 1.00 96.12 232 ASN A N 1
ATOM 1829 C CA . ASN A 1 232 ? 9.356 8.341 -6.567 1.00 96.12 232 ASN A CA 1
ATOM 1830 C C . ASN A 1 232 ? 8.766 9.661 -7.075 1.00 96.12 232 ASN A C 1
ATOM 1832 O O . ASN A 1 232 ? 8.721 9.885 -8.292 1.00 96.12 232 ASN A O 1
ATOM 1836 N N . LEU A 1 233 ? 8.265 10.474 -6.151 1.00 96.00 233 LEU A N 1
ATOM 1837 C CA . LEU A 1 233 ? 7.563 11.722 -6.406 1.00 96.00 233 LEU A CA 1
ATOM 1838 C C . LEU A 1 233 ? 8.509 12.890 -6.149 1.00 96.00 233 LEU A C 1
ATOM 1840 O O . LEU A 1 233 ? 9.040 13.034 -5.053 1.00 96.00 233 LEU A O 1
ATOM 1844 N N . SER A 1 234 ? 8.697 13.739 -7.154 1.00 95.00 234 SER A N 1
ATOM 1845 C CA . SER A 1 234 ? 9.395 15.012 -7.015 1.00 95.00 234 SER A CA 1
ATOM 1846 C C . SER A 1 234 ? 8.770 16.100 -7.883 1.00 95.00 234 SER A C 1
ATOM 1848 O O . SER A 1 234 ? 7.949 15.822 -8.767 1.00 95.00 234 SER A O 1
ATOM 1850 N N . SER A 1 235 ? 9.187 17.348 -7.663 1.00 91.94 235 SER A N 1
ATOM 1851 C CA . SER A 1 235 ? 8.760 18.501 -8.465 1.00 91.94 235 SER A CA 1
ATOM 1852 C C . SER A 1 235 ? 9.053 18.332 -9.956 1.00 91.94 235 SER A C 1
ATOM 1854 O O . SER A 1 235 ? 8.285 18.813 -10.783 1.00 91.94 235 SER A O 1
ATOM 1856 N N . ARG A 1 236 ? 10.116 17.593 -10.297 1.00 90.12 236 ARG A N 1
ATOM 1857 C CA . ARG A 1 236 ? 10.571 17.370 -11.678 1.00 90.12 236 ARG A CA 1
ATOM 1858 C C . ARG A 1 236 ? 10.057 16.075 -12.301 1.00 90.12 236 ARG A C 1
ATOM 1860 O O . ARG A 1 236 ? 10.016 15.965 -13.521 1.00 90.12 236 ARG A O 1
ATOM 1867 N N . SER A 1 237 ? 9.742 15.053 -11.503 1.00 92.88 237 SER A N 1
ATOM 1868 C CA . SER A 1 237 ? 9.391 13.737 -12.046 1.00 92.88 237 SER A CA 1
ATOM 1869 C C . SER A 1 237 ? 8.517 12.918 -11.103 1.00 92.88 237 SER A C 1
ATOM 1871 O O . SER A 1 237 ? 8.695 12.969 -9.892 1.00 92.88 237 SER A O 1
ATOM 1873 N N . ARG A 1 238 ? 7.626 12.097 -11.664 1.00 94.56 238 ARG A N 1
ATOM 1874 C CA . ARG A 1 238 ? 6.840 11.090 -10.936 1.00 94.56 238 ARG A CA 1
ATOM 1875 C C . ARG A 1 238 ? 7.077 9.743 -11.601 1.00 94.56 238 ARG A C 1
ATOM 1877 O O . ARG A 1 238 ? 6.456 9.421 -12.610 1.00 94.56 238 ARG A O 1
ATOM 1884 N N . ARG A 1 239 ? 8.072 9.002 -11.115 1.00 94.88 239 ARG A N 1
ATOM 1885 C CA . ARG A 1 239 ? 8.585 7.797 -11.790 1.00 94.88 239 ARG A CA 1
ATOM 1886 C C . ARG A 1 239 ? 8.436 6.556 -10.934 1.00 94.88 239 ARG A C 1
ATOM 1888 O O . ARG A 1 239 ? 8.320 6.650 -9.721 1.00 94.88 239 ARG A O 1
ATOM 1895 N N . MET A 1 240 ? 8.509 5.385 -11.555 1.00 95.62 240 MET A N 1
ATOM 1896 C CA . MET A 1 240 ? 8.635 4.114 -10.842 1.00 95.62 240 MET A CA 1
ATOM 1897 C C . MET A 1 240 ? 9.836 4.163 -9.883 1.00 95.62 240 MET A C 1
ATOM 1899 O O . MET A 1 240 ? 10.952 4.505 -10.288 1.00 95.62 240 MET A O 1
ATOM 1903 N N . ARG A 1 241 ? 9.626 3.825 -8.603 1.00 94.81 241 ARG A N 1
ATOM 1904 C CA . ARG A 1 241 ? 10.707 3.861 -7.604 1.00 94.81 241 ARG A CA 1
ATOM 1905 C C . ARG A 1 241 ? 11.820 2.857 -7.960 1.00 94.81 241 ARG A C 1
ATOM 1907 O O . ARG A 1 241 ? 11.517 1.780 -8.492 1.00 94.81 241 ARG A O 1
ATOM 1914 N N . PRO A 1 242 ? 13.091 3.120 -7.602 1.00 94.00 242 PRO A N 1
ATOM 1915 C CA . PRO A 1 242 ? 14.217 2.254 -7.968 1.00 94.00 242 PRO A CA 1
ATOM 1916 C C . PRO A 1 242 ? 14.059 0.788 -7.542 1.00 94.00 242 PRO A C 1
ATOM 1918 O O . PRO A 1 242 ? 14.398 -0.125 -8.295 1.00 94.00 242 PRO A O 1
ATOM 1921 N N . THR A 1 243 ? 13.486 0.540 -6.361 1.00 92.06 243 THR A N 1
ATOM 1922 C CA . THR A 1 243 ? 13.238 -0.822 -5.861 1.00 92.06 243 THR A CA 1
ATOM 1923 C C . THR A 1 243 ? 12.198 -1.566 -6.699 1.00 92.06 243 THR A C 1
ATOM 1925 O O . THR A 1 243 ? 12.354 -2.762 -6.942 1.00 92.06 243 THR A O 1
ATOM 1928 N N . SER A 1 244 ? 11.173 -0.873 -7.203 1.00 94.00 244 SER A N 1
ATOM 1929 C CA . SER A 1 244 ? 10.207 -1.456 -8.137 1.00 94.00 244 SER A CA 1
ATOM 1930 C C . SER A 1 244 ? 10.880 -1.771 -9.471 1.00 94.00 244 SER A C 1
ATOM 1932 O O . SER A 1 244 ? 10.709 -2.877 -9.978 1.00 94.00 244 SER A O 1
ATOM 1934 N N . VAL A 1 245 ? 11.711 -0.862 -10.005 1.00 96.06 245 VAL A N 1
ATOM 1935 C CA . VAL A 1 245 ? 12.486 -1.101 -11.241 1.00 96.06 245 VAL A CA 1
ATOM 1936 C C . VAL A 1 245 ? 13.388 -2.328 -11.097 1.00 96.06 245 VAL A C 1
ATOM 1938 O O . VAL A 1 245 ? 13.464 -3.150 -12.010 1.00 96.06 245 VAL A O 1
ATOM 1941 N N . LYS A 1 246 ? 14.051 -2.485 -9.945 1.00 95.25 246 LYS A N 1
ATOM 1942 C CA . LYS A 1 246 ? 14.868 -3.664 -9.640 1.00 95.25 246 LYS A CA 1
ATOM 1943 C C . LYS A 1 246 ? 14.023 -4.941 -9.655 1.00 95.25 246 LYS A C 1
ATOM 1945 O O . LYS A 1 246 ? 14.355 -5.853 -10.401 1.00 95.25 246 LYS A O 1
ATOM 1950 N N . LYS A 1 247 ? 12.888 -4.966 -8.945 1.00 93.75 247 LYS A N 1
ATOM 1951 C CA . LYS A 1 247 ? 11.957 -6.113 -8.941 1.00 93.75 247 LYS A CA 1
ATOM 1952 C C . LYS A 1 247 ? 11.460 -6.473 -10.344 1.00 93.75 247 LYS A C 1
ATOM 1954 O O . LYS A 1 247 ? 11.402 -7.650 -10.682 1.00 93.75 247 LYS A O 1
ATOM 1959 N N . PHE A 1 248 ? 11.136 -5.477 -11.169 1.00 95.94 248 PHE A N 1
ATOM 1960 C CA . PHE A 1 248 ? 10.764 -5.690 -12.569 1.00 95.94 248 PHE A CA 1
ATOM 1961 C C . PHE A 1 248 ? 11.898 -6.355 -13.354 1.00 95.94 248 PHE A C 1
ATOM 1963 O O . PHE A 1 248 ? 11.697 -7.390 -13.986 1.00 95.94 248 PHE A O 1
ATOM 197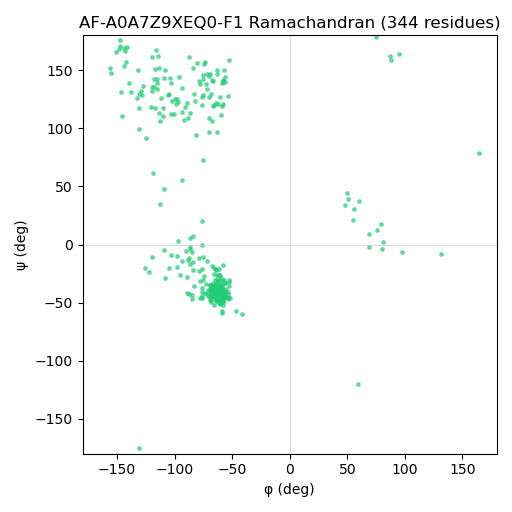0 N N . LYS A 1 249 ? 13.114 -5.799 -13.269 1.00 96.69 249 LYS A N 1
ATOM 1971 C CA . LYS A 1 249 ? 14.287 -6.373 -13.935 1.00 96.69 249 LYS A CA 1
ATOM 1972 C C . LYS A 1 249 ? 14.578 -7.789 -13.451 1.00 96.69 249 LYS A C 1
ATOM 1974 O O . LYS A 1 249 ? 14.917 -8.634 -14.268 1.00 96.69 249 LYS A O 1
ATOM 1979 N N . ASP A 1 250 ? 14.448 -8.064 -12.161 1.00 95.25 250 ASP A N 1
ATOM 1980 C CA . ASP A 1 250 ? 14.738 -9.386 -11.610 1.00 95.25 250 ASP A CA 1
ATOM 1981 C C . ASP A 1 250 ? 13.718 -10.434 -12.085 1.00 95.25 250 ASP A C 1
ATOM 1983 O O . ASP A 1 250 ? 14.133 -11.506 -12.520 1.00 95.25 250 ASP A O 1
ATOM 1987 N N . LYS A 1 251 ? 12.424 -10.088 -12.176 1.00 95.56 251 LYS A N 1
ATOM 1988 C CA . LYS A 1 251 ? 11.412 -10.948 -12.823 1.00 95.56 251 LYS A CA 1
ATOM 1989 C C . LYS A 1 251 ? 11.743 -11.227 -14.289 1.00 95.56 251 LYS A C 1
ATOM 1991 O O . LYS A 1 251 ? 11.771 -12.375 -14.714 1.00 95.56 251 LYS A O 1
ATOM 1996 N N . ILE A 1 252 ? 12.067 -10.191 -15.067 1.00 96.50 252 ILE A N 1
ATOM 1997 C CA . ILE A 1 252 ? 12.460 -10.380 -16.472 1.00 96.50 252 ILE A CA 1
ATOM 1998 C C . ILE A 1 252 ? 13.721 -11.241 -16.577 1.00 96.50 252 ILE A C 1
ATOM 2000 O O . ILE A 1 252 ? 13.823 -12.064 -17.484 1.00 96.50 252 ILE A O 1
ATOM 2004 N N . LYS A 1 253 ? 14.695 -11.088 -15.670 1.00 95.31 253 LYS A N 1
ATOM 2005 C CA . LYS A 1 253 ? 15.907 -11.917 -15.672 1.00 95.31 253 LYS A CA 1
ATOM 2006 C C . LYS A 1 253 ? 15.585 -13.394 -15.468 1.00 95.31 253 LYS A C 1
ATOM 2008 O O . LYS A 1 253 ? 16.144 -14.202 -16.205 1.00 95.31 253 LYS A O 1
ATOM 2013 N N . GLN A 1 254 ? 14.698 -13.711 -14.525 1.00 94.56 254 GLN A N 1
ATOM 2014 C CA . GLN A 1 254 ? 14.244 -15.078 -14.251 1.00 94.56 254 GLN A CA 1
ATOM 2015 C C . GLN A 1 254 ? 13.588 -15.719 -15.481 1.00 94.56 254 GLN A C 1
ATOM 2017 O O . GLN A 1 254 ? 13.837 -16.883 -15.758 1.00 94.56 254 GLN A O 1
ATOM 2022 N N . LEU A 1 255 ? 12.840 -14.942 -16.271 1.00 94.50 255 LEU A N 1
ATOM 2023 C CA . LEU A 1 255 ? 12.200 -15.427 -17.502 1.00 94.50 255 LEU A CA 1
ATOM 2024 C C . LEU A 1 255 ? 13.153 -15.532 -18.702 1.00 94.50 255 LEU A C 1
ATOM 2026 O O . LEU A 1 255 ? 12.894 -16.260 -19.648 1.00 94.50 255 LEU A O 1
ATOM 2030 N N . THR A 1 256 ? 14.259 -14.784 -18.698 1.00 93.81 256 THR A N 1
ATOM 2031 C CA . THR A 1 256 ? 15.154 -14.652 -19.865 1.00 93.81 256 THR A CA 1
ATOM 2032 C C . THR A 1 256 ? 16.528 -15.282 -19.633 1.00 93.81 256 THR A C 1
ATOM 2034 O O . THR A 1 256 ? 17.559 -14.744 -20.051 1.00 93.81 256 THR A O 1
ATOM 2037 N N . VAL A 1 257 ? 16.581 -16.384 -18.881 1.00 93.12 257 VAL A N 1
ATOM 2038 C CA . VAL A 1 257 ? 17.831 -17.085 -18.551 1.00 93.12 257 VAL A CA 1
ATOM 2039 C C . VAL A 1 257 ? 18.509 -17.571 -19.830 1.00 93.12 257 VAL A C 1
ATOM 2041 O O . VAL A 1 257 ? 17.916 -18.269 -20.642 1.00 93.12 257 VAL A O 1
ATOM 2044 N N . ARG A 1 258 ? 19.787 -17.214 -20.001 1.00 89.69 258 ARG A N 1
ATOM 2045 C CA . ARG A 1 258 ? 20.539 -17.442 -21.246 1.00 89.69 258 ARG A CA 1
ATOM 2046 C C . ARG A 1 258 ? 20.632 -18.923 -21.627 1.00 89.69 258 ARG A C 1
ATOM 2048 O O . ARG A 1 258 ? 20.637 -19.226 -22.812 1.00 89.69 258 ARG A O 1
ATOM 2055 N N . LYS A 1 259 ? 20.706 -19.824 -20.641 1.00 89.56 259 LYS A N 1
ATOM 2056 C CA . LYS A 1 259 ? 20.802 -21.274 -20.865 1.00 89.56 259 LYS A CA 1
ATOM 2057 C C . LYS A 1 259 ? 19.586 -21.810 -21.635 1.00 89.56 259 LYS A C 1
ATOM 2059 O O . LYS A 1 259 ? 19.769 -22.601 -22.553 1.00 89.56 259 LYS A O 1
ATOM 2064 N N . TYR A 1 260 ? 18.382 -21.314 -21.353 1.00 90.25 260 TYR A N 1
ATOM 2065 C CA . TYR A 1 260 ? 17.135 -21.803 -21.953 1.00 90.25 260 TYR A CA 1
ATOM 2066 C C . TYR A 1 260 ? 16.870 -21.249 -23.352 1.00 90.25 260 TYR A C 1
ATOM 2068 O O . TYR A 1 260 ? 17.409 -20.207 -23.740 1.00 90.25 260 TYR A O 1
ATOM 2076 N N . ASN A 1 261 ? 16.071 -21.978 -24.129 1.00 89.12 261 ASN A N 1
ATOM 2077 C CA . ASN A 1 261 ? 15.760 -21.641 -25.514 1.00 89.12 261 ASN A CA 1
ATOM 2078 C C . ASN A 1 261 ? 14.776 -20.479 -25.610 1.00 89.12 261 ASN A C 1
ATOM 2080 O O . ASN A 1 261 ? 13.921 -20.290 -24.753 1.00 89.12 261 ASN A O 1
ATOM 2084 N N . PHE A 1 262 ? 14.955 -19.666 -26.648 1.00 91.25 262 PHE A N 1
ATOM 2085 C CA . PHE A 1 262 ? 14.057 -18.559 -26.931 1.00 91.25 262 PHE A CA 1
ATOM 2086 C C . PHE A 1 262 ? 12.895 -19.062 -27.788 1.00 91.25 262 PHE A C 1
ATOM 2088 O O . PHE A 1 262 ? 13.104 -19.404 -28.952 1.00 91.25 262 PHE A O 1
ATOM 209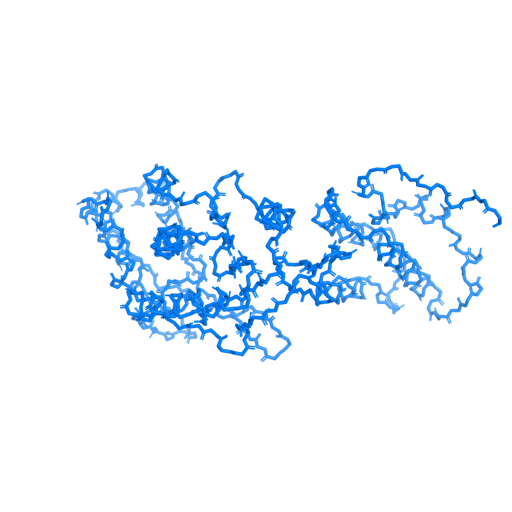5 N N . ASP A 1 263 ? 11.696 -19.061 -27.217 1.00 91.31 263 ASP A N 1
ATOM 2096 C CA . ASP A 1 263 ? 10.457 -19.481 -27.863 1.00 91.31 263 ASP A CA 1
ATOM 2097 C C . ASP A 1 263 ? 9.338 -18.438 -27.675 1.00 91.31 263 ASP A C 1
ATOM 2099 O O . ASP A 1 263 ? 9.542 -17.327 -27.165 1.00 91.31 263 ASP A O 1
ATOM 2103 N N . GLN A 1 264 ? 8.139 -18.780 -28.144 1.00 91.50 264 GLN A N 1
ATOM 2104 C CA . GLN A 1 264 ? 6.972 -17.910 -28.053 1.00 91.50 264 GLN A CA 1
ATOM 2105 C C . GLN A 1 264 ? 6.391 -17.840 -26.630 1.00 91.50 264 GLN A C 1
ATOM 2107 O O . GLN A 1 264 ? 5.819 -16.808 -26.268 1.00 91.50 264 GLN A O 1
ATOM 2112 N N . GLU A 1 265 ? 6.571 -18.873 -25.805 1.00 92.81 265 GLU A N 1
ATOM 2113 C CA . GLU A 1 265 ? 6.120 -18.880 -24.407 1.00 92.81 265 GLU A CA 1
ATOM 2114 C C . GLU A 1 265 ? 6.893 -17.855 -23.572 1.00 92.81 265 GLU A C 1
ATOM 2116 O O . GLU A 1 265 ? 6.287 -17.056 -22.855 1.00 92.81 265 GLU A O 1
ATOM 2121 N N . VAL A 1 266 ? 8.209 -17.736 -23.778 1.00 94.88 266 VAL A N 1
ATOM 2122 C CA . VAL A 1 266 ? 9.023 -16.680 -23.153 1.00 94.88 266 VAL A CA 1
ATOM 2123 C C . VAL A 1 266 ? 8.474 -15.289 -23.479 1.00 94.88 266 VAL A C 1
ATOM 2125 O O . VAL A 1 266 ? 8.444 -14.412 -22.611 1.00 94.88 266 VAL A O 1
ATOM 2128 N N . ILE A 1 267 ? 8.014 -15.056 -24.715 1.00 95.19 267 ILE A N 1
ATOM 2129 C CA . ILE A 1 267 ? 7.394 -13.777 -25.088 1.00 95.19 267 ILE A CA 1
ATOM 2130 C C . ILE A 1 267 ? 6.073 -13.569 -24.345 1.00 95.19 267 ILE A C 1
ATOM 2132 O O . ILE A 1 267 ? 5.848 -12.471 -23.831 1.00 95.19 267 ILE A O 1
ATOM 2136 N N . LYS A 1 268 ? 5.218 -14.594 -24.239 1.00 96.25 268 LYS A N 1
ATOM 2137 C CA . LYS A 1 268 ? 3.957 -14.511 -23.483 1.00 96.25 268 LYS A CA 1
ATOM 2138 C C . LYS A 1 268 ? 4.210 -14.177 -22.012 1.00 96.25 268 LYS A C 1
ATOM 2140 O O . LYS A 1 268 ? 3.570 -13.266 -21.482 1.00 96.25 268 LYS A O 1
ATOM 2145 N N . ASP A 1 269 ? 5.176 -14.828 -21.374 1.00 95.81 269 ASP A N 1
ATOM 2146 C CA . ASP A 1 269 ? 5.508 -14.581 -19.969 1.00 95.81 269 ASP A CA 1
ATOM 2147 C C . ASP A 1 269 ? 6.127 -13.204 -19.739 1.00 95.81 269 ASP A C 1
ATOM 2149 O O . ASP A 1 269 ? 5.734 -12.477 -18.820 1.00 95.81 269 ASP A O 1
ATOM 2153 N N . VAL A 1 270 ? 7.039 -12.780 -20.615 1.00 96.56 270 VAL A N 1
ATOM 2154 C CA . VAL A 1 270 ? 7.581 -11.417 -20.580 1.00 96.56 270 VAL A CA 1
ATOM 2155 C C . VAL A 1 270 ? 6.463 -10.390 -20.773 1.00 96.56 270 VAL A C 1
ATOM 2157 O O . VAL A 1 270 ? 6.404 -9.406 -20.033 1.00 96.56 270 VAL A O 1
ATOM 2160 N N . ASN A 1 271 ? 5.529 -10.634 -21.694 1.00 97.25 271 ASN A N 1
ATOM 2161 C CA . ASN A 1 271 ? 4.377 -9.768 -21.928 1.00 97.25 271 ASN A CA 1
ATOM 2162 C C . ASN A 1 271 ? 3.446 -9.678 -20.716 1.00 97.25 271 ASN A C 1
ATOM 2164 O O . ASN A 1 271 ? 2.946 -8.590 -20.438 1.00 97.25 271 ASN A O 1
ATOM 2168 N N . ARG A 1 272 ? 3.235 -10.766 -19.961 1.00 96.75 272 ARG A N 1
ATOM 2169 C CA . ARG A 1 272 ? 2.470 -10.734 -18.698 1.00 96.75 272 ARG A CA 1
ATOM 2170 C C . ARG A 1 272 ? 3.100 -9.758 -17.700 1.00 96.75 272 ARG A C 1
ATOM 2172 O O . ARG A 1 272 ? 2.398 -8.936 -17.110 1.00 96.75 272 ARG A O 1
ATOM 2179 N N . VAL A 1 273 ? 4.429 -9.786 -17.561 1.00 97.06 273 VAL A N 1
ATOM 2180 C CA . VAL A 1 273 ? 5.164 -8.870 -16.669 1.00 97.06 273 VAL A CA 1
ATOM 2181 C C . VAL A 1 273 ? 5.124 -7.426 -17.182 1.00 97.06 273 VAL A C 1
ATOM 2183 O O . VAL A 1 273 ? 4.908 -6.504 -16.388 1.00 97.06 273 VAL A O 1
ATOM 2186 N N . ILE A 1 274 ? 5.306 -7.218 -18.491 1.00 97.06 274 ILE A N 1
ATOM 2187 C CA . ILE A 1 274 ? 5.224 -5.896 -19.132 1.00 97.06 274 ILE A CA 1
ATOM 2188 C C . ILE A 1 274 ? 3.836 -5.300 -18.933 1.00 97.06 274 ILE A C 1
ATOM 2190 O O . ILE A 1 274 ? 3.743 -4.183 -18.441 1.00 97.06 274 ILE A O 1
ATOM 2194 N N . ARG A 1 275 ? 2.770 -6.048 -19.233 1.00 96.62 275 ARG A N 1
ATOM 2195 C CA . ARG A 1 275 ? 1.383 -5.585 -19.116 1.00 96.62 275 ARG A CA 1
ATOM 2196 C C . ARG A 1 275 ? 1.035 -5.186 -17.687 1.00 96.62 275 ARG A C 1
ATOM 2198 O O . ARG A 1 275 ? 0.534 -4.090 -17.474 1.00 96.62 275 ARG A O 1
ATOM 2205 N N . GLY A 1 276 ? 1.364 -6.024 -16.700 1.00 95.06 276 GLY A N 1
ATOM 2206 C CA . GLY A 1 276 ? 1.117 -5.687 -15.293 1.00 95.06 276 GLY A CA 1
ATOM 2207 C C . GLY A 1 276 ? 1.882 -4.440 -14.837 1.00 95.06 276 GLY A C 1
ATOM 2208 O O . GLY A 1 276 ? 1.359 -3.625 -14.084 1.00 95.06 276 GLY A O 1
ATOM 2209 N N . THR A 1 277 ? 3.110 -4.258 -15.328 1.00 95.88 277 THR A N 1
ATOM 2210 C CA . THR A 1 277 ? 3.926 -3.076 -15.009 1.00 95.88 277 THR A CA 1
ATOM 2211 C C . THR A 1 277 ? 3.417 -1.828 -15.728 1.00 95.88 277 THR A C 1
ATOM 2213 O O . THR A 1 277 ? 3.347 -0.769 -15.113 1.00 95.88 277 THR A O 1
ATOM 2216 N N . GLY A 1 278 ? 3.044 -1.950 -17.002 1.00 95.31 278 GLY A N 1
ATOM 2217 C CA . GLY A 1 278 ? 2.457 -0.886 -17.810 1.00 95.31 278 GLY A CA 1
ATOM 2218 C C . GLY A 1 278 ? 1.167 -0.377 -17.182 1.00 95.31 278 GLY A C 1
ATOM 2219 O O . GLY A 1 278 ? 1.114 0.778 -16.790 1.00 95.31 278 GLY A O 1
ATOM 2220 N N . ASN A 1 279 ? 0.191 -1.255 -16.949 1.00 94.44 279 ASN A N 1
ATOM 2221 C CA . ASN A 1 279 ? -1.106 -0.879 -16.373 1.00 94.44 279 ASN A CA 1
ATOM 2222 C C . ASN A 1 279 ? -0.992 -0.164 -15.014 1.00 94.44 279 ASN A C 1
ATOM 2224 O O . ASN A 1 279 ? -1.804 0.700 -14.703 1.00 94.44 279 ASN A O 1
ATOM 2228 N N . PHE A 1 280 ? 0.003 -0.517 -14.195 1.00 94.94 280 PHE A N 1
ATOM 2229 C CA . PHE A 1 280 ? 0.196 0.112 -12.888 1.00 94.94 280 PHE A CA 1
ATOM 2230 C C . PHE A 1 280 ? 1.000 1.420 -12.963 1.00 94.94 280 PHE A C 1
ATOM 2232 O O . PHE A 1 280 ? 0.668 2.397 -12.307 1.00 94.94 280 PHE A O 1
ATOM 2239 N N . PHE A 1 281 ? 2.092 1.466 -13.732 1.00 95.81 281 PHE A N 1
ATOM 2240 C CA . PHE A 1 281 ? 3.011 2.612 -13.716 1.00 95.81 281 PHE A CA 1
ATOM 2241 C C . PHE A 1 281 ? 2.782 3.621 -14.845 1.00 95.81 281 PHE A C 1
ATOM 2243 O O . PHE A 1 281 ? 3.403 4.685 -14.817 1.00 95.81 281 PHE A O 1
ATOM 2250 N N . ALA A 1 282 ? 1.943 3.311 -15.830 1.00 93.38 282 ALA A N 1
ATOM 2251 C CA . ALA A 1 282 ? 1.648 4.173 -16.969 1.00 93.38 282 ALA A CA 1
ATOM 2252 C C . ALA A 1 282 ? 0.405 5.042 -16.720 1.00 93.38 282 ALA A C 1
ATOM 2254 O O . ALA A 1 282 ? -0.563 5.007 -17.467 1.00 93.38 282 ALA A O 1
ATOM 2255 N N . THR A 1 283 ? 0.422 5.809 -15.634 1.00 92.12 283 THR A N 1
ATOM 2256 C CA . THR A 1 283 ? -0.662 6.739 -15.289 1.00 92.12 283 THR A CA 1
ATOM 2257 C C . THR A 1 283 ? -0.460 8.105 -15.951 1.00 92.12 283 THR A C 1
ATOM 2259 O O . THR A 1 283 ? 0.673 8.460 -16.295 1.00 92.12 283 THR A O 1
ATOM 2262 N N . ASP A 1 284 ? -1.520 8.913 -16.045 1.00 90.81 284 ASP A N 1
ATOM 2263 C CA . ASP A 1 284 ? -1.482 10.268 -16.635 1.00 90.81 284 ASP A CA 1
ATOM 2264 C C . ASP A 1 284 ? -0.504 11.213 -15.933 1.00 90.81 284 ASP A C 1
ATOM 2266 O O . ASP A 1 284 ? 0.158 12.039 -16.556 1.00 90.81 284 ASP A O 1
ATOM 2270 N N . PHE A 1 285 ? -0.359 11.071 -14.615 1.00 91.38 285 PHE A N 1
ATOM 2271 C CA . PHE A 1 285 ? 0.585 11.872 -13.839 1.00 91.38 285 PHE A CA 1
ATOM 2272 C C . PHE A 1 285 ? 2.036 11.379 -13.944 1.00 91.38 285 PHE A C 1
ATOM 2274 O O . PHE A 1 285 ? 2.952 12.056 -13.459 1.00 91.38 285 PHE A O 1
ATOM 2281 N N . SER A 1 286 ? 2.265 10.184 -14.497 1.00 92.44 286 SER A N 1
ATOM 2282 C CA . SER A 1 286 ? 3.580 9.553 -14.500 1.00 92.44 286 SER A CA 1
ATOM 2283 C C . SER A 1 286 ? 4.494 10.126 -15.581 1.00 92.44 286 SER A C 1
ATOM 2285 O O . SER A 1 286 ? 4.114 10.360 -16.722 1.00 92.44 286 SER A O 1
ATOM 2287 N N . THR A 1 287 ? 5.771 10.293 -15.246 1.00 93.00 287 THR A N 1
ATOM 2288 C CA . THR A 1 287 ? 6.803 10.769 -16.179 1.00 93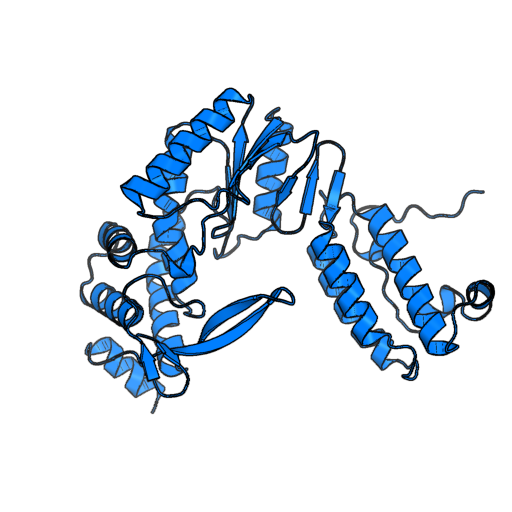.00 287 THR A CA 1
ATOM 2289 C C . THR A 1 287 ? 7.759 9.627 -16.531 1.00 93.00 287 THR A C 1
ATOM 2291 O O . THR A 1 287 ? 8.983 9.755 -16.420 1.00 93.00 287 THR A O 1
ATOM 2294 N N . ASN A 1 288 ? 7.203 8.460 -16.876 1.00 92.75 288 ASN A N 1
ATOM 2295 C CA . ASN A 1 288 ? 7.948 7.208 -17.044 1.00 92.75 288 ASN A CA 1
ATOM 2296 C C . ASN A 1 288 ? 8.481 6.959 -18.467 1.00 92.75 288 ASN A C 1
ATOM 2298 O O . ASN A 1 288 ? 9.258 6.024 -18.648 1.00 92.75 288 ASN A O 1
ATOM 2302 N N . ARG A 1 289 ? 8.151 7.797 -19.461 1.00 92.94 289 ARG A N 1
ATOM 2303 C CA . ARG A 1 289 ? 8.476 7.580 -20.890 1.00 92.94 289 ARG A CA 1
ATOM 2304 C C . ARG A 1 289 ? 9.917 7.154 -21.156 1.00 92.94 289 ARG A C 1
ATOM 2306 O O . ARG A 1 289 ? 10.163 6.075 -21.687 1.00 92.94 289 ARG A O 1
ATOM 2313 N N . TRP A 1 290 ? 10.885 7.950 -20.715 1.00 92.44 290 TRP A N 1
ATOM 2314 C CA . TRP A 1 290 ? 12.298 7.628 -20.927 1.00 92.44 290 TRP A CA 1
ATOM 2315 C C . TRP A 1 290 ? 12.755 6.375 -20.164 1.00 92.44 290 TRP A C 1
ATOM 2317 O O . TRP A 1 290 ? 13.571 5.596 -20.659 1.00 92.44 290 TRP A O 1
ATOM 2327 N N . LEU A 1 291 ? 12.214 6.146 -18.962 1.00 94.75 291 LEU A N 1
ATOM 2328 C CA . LEU A 1 291 ? 12.495 4.933 -18.195 1.00 94.75 291 LEU A CA 1
ATOM 2329 C C . LEU A 1 291 ? 11.959 3.694 -18.926 1.00 94.75 291 LEU A C 1
ATOM 2331 O O . LEU A 1 291 ? 12.680 2.706 -19.046 1.00 94.75 291 LEU A O 1
ATOM 2335 N N . PHE A 1 292 ? 10.739 3.757 -19.454 1.00 95.88 292 PHE A N 1
ATOM 2336 C CA . PHE A 1 292 ? 10.113 2.675 -20.210 1.00 95.88 292 PHE A CA 1
ATOM 2337 C C . PHE A 1 292 ? 10.877 2.377 -21.498 1.00 95.88 292 PHE A C 1
ATOM 2339 O O . PHE A 1 292 ? 11.243 1.228 -21.721 1.00 95.88 292 PHE A O 1
ATOM 2346 N N . GLN A 1 293 ? 11.276 3.399 -22.261 1.00 94.50 293 GLN A N 1
ATOM 2347 C CA . GLN A 1 293 ? 12.135 3.226 -23.442 1.00 94.50 293 GLN A CA 1
ATOM 2348 C C . GLN A 1 293 ? 13.461 2.517 -23.112 1.00 94.50 293 GLN A C 1
ATOM 2350 O O . GLN A 1 293 ? 13.932 1.650 -23.866 1.00 94.50 293 GLN A O 1
ATOM 2355 N N . LYS A 1 294 ? 14.075 2.857 -21.969 1.00 95.69 294 LYS A N 1
ATOM 2356 C CA . LYS A 1 294 ? 15.281 2.178 -21.474 1.00 95.69 294 LYS A CA 1
ATOM 2357 C C . LYS A 1 294 ? 15.014 0.729 -21.083 1.00 95.69 294 LYS A C 1
ATOM 2359 O O . LYS A 1 294 ? 15.809 -0.143 -21.436 1.00 95.69 294 LYS A O 1
ATOM 2364 N N . LEU A 1 295 ? 13.922 0.463 -20.371 1.00 96.62 295 LEU A N 1
ATOM 2365 C CA . LEU A 1 295 ? 13.537 -0.891 -19.976 1.00 96.62 295 LEU A CA 1
ATOM 2366 C C . LEU A 1 295 ? 13.219 -1.758 -21.195 1.00 96.62 295 LEU A C 1
ATOM 2368 O O . LEU A 1 295 ? 13.764 -2.850 -21.300 1.00 96.62 295 LEU A O 1
ATOM 2372 N N . ASP A 1 296 ? 12.467 -1.248 -22.163 1.00 95.94 296 ASP A N 1
ATOM 2373 C CA . ASP A 1 296 ? 12.145 -1.955 -23.403 1.00 95.94 296 ASP A CA 1
ATOM 2374 C C . ASP A 1 296 ? 13.401 -2.282 -24.223 1.00 95.94 296 ASP A C 1
ATOM 2376 O O . ASP A 1 296 ? 13.543 -3.373 -24.779 1.00 95.94 296 ASP A O 1
ATOM 2380 N N . SER A 1 297 ? 14.362 -1.354 -24.282 1.00 94.44 297 SER A N 1
ATOM 2381 C CA . SER A 1 297 ? 15.662 -1.597 -24.925 1.00 94.44 297 SER A CA 1
ATOM 2382 C C . SER A 1 297 ? 16.459 -2.680 -24.201 1.00 94.44 297 SER A C 1
ATOM 2384 O O . SER A 1 297 ? 17.042 -3.556 -24.843 1.00 94.44 297 SER A O 1
ATOM 2386 N N . TRP A 1 298 ? 16.431 -2.664 -22.870 1.00 95.69 298 TRP A N 1
ATOM 2387 C CA . TRP A 1 298 ? 17.072 -3.669 -22.033 1.00 95.69 298 TRP A CA 1
ATOM 2388 C C . TRP A 1 298 ? 16.412 -5.056 -22.164 1.00 95.69 298 TRP A C 1
ATOM 2390 O O . TRP A 1 298 ? 17.130 -6.049 -22.284 1.00 95.69 298 TRP A O 1
ATOM 2400 N N . ILE A 1 299 ? 15.080 -5.143 -22.246 1.00 95.81 299 ILE A N 1
ATOM 2401 C CA . ILE A 1 299 ? 14.337 -6.395 -22.484 1.00 95.81 299 ILE A CA 1
ATOM 2402 C C . ILE A 1 299 ? 14.707 -6.984 -23.847 1.00 95.81 299 ILE A C 1
ATOM 2404 O O . ILE A 1 299 ? 15.093 -8.148 -23.935 1.00 95.81 299 ILE A O 1
ATOM 2408 N N . ARG A 1 300 ? 14.685 -6.176 -24.916 1.00 94.94 300 ARG A N 1
ATOM 2409 C CA . ARG A 1 300 ? 15.097 -6.638 -26.254 1.00 94.94 300 ARG A CA 1
ATOM 2410 C C . ARG A 1 300 ? 16.533 -7.148 -26.261 1.00 94.94 300 ARG A C 1
ATOM 2412 O O . ARG A 1 300 ? 16.813 -8.171 -26.878 1.00 94.94 300 ARG A O 1
ATOM 2419 N N . MET A 1 301 ? 17.444 -6.462 -25.569 1.00 94.56 301 MET A N 1
ATOM 2420 C CA . MET A 1 301 ? 18.818 -6.939 -25.406 1.00 94.56 301 MET A CA 1
ATOM 2421 C C . MET A 1 301 ? 18.858 -8.295 -24.684 1.00 94.56 301 MET A C 1
ATOM 242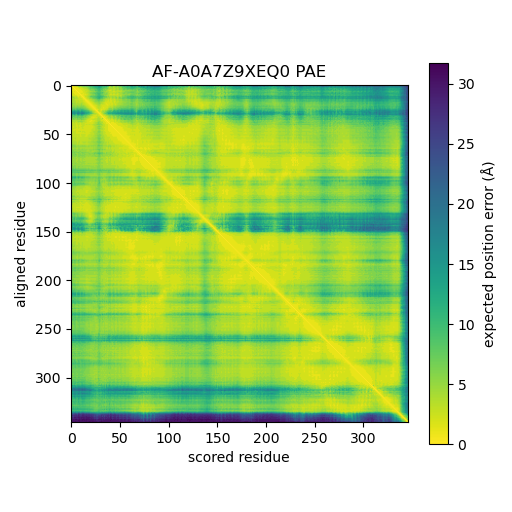3 O O . MET A 1 301 ? 19.599 -9.178 -25.109 1.00 94.56 301 MET A O 1
ATOM 2427 N N . ARG A 1 302 ? 18.053 -8.498 -23.631 1.00 94.19 302 ARG A N 1
ATOM 2428 C CA . ARG A 1 302 ? 17.989 -9.770 -22.888 1.00 94.19 302 ARG A CA 1
ATOM 2429 C C . ARG A 1 302 ? 17.518 -10.916 -23.774 1.00 94.19 302 ARG A C 1
ATOM 2431 O O . ARG A 1 302 ? 18.171 -11.953 -23.805 1.00 94.19 302 ARG A O 1
ATOM 2438 N N . LEU A 1 303 ? 16.452 -10.700 -24.536 1.00 94.44 303 LEU A N 1
ATOM 2439 C CA . LEU A 1 303 ? 15.903 -11.707 -25.441 1.00 94.44 303 LEU A CA 1
ATOM 2440 C C . LEU A 1 303 ? 16.879 -12.053 -26.574 1.00 94.44 303 LEU A C 1
ATOM 2442 O O . LEU A 1 303 ? 17.060 -13.225 -26.884 1.00 94.44 303 LEU A O 1
ATOM 2446 N N . ARG A 1 304 ? 17.606 -11.067 -27.124 1.00 93.94 304 ARG A N 1
ATOM 2447 C CA . ARG A 1 304 ? 18.721 -11.340 -28.056 1.00 93.94 304 ARG A CA 1
ATOM 2448 C C . ARG A 1 304 ? 19.796 -12.203 -27.408 1.00 93.94 304 ARG A C 1
ATOM 2450 O O . ARG A 1 304 ? 20.263 -13.151 -28.028 1.00 93.94 304 ARG A O 1
ATOM 2457 N N . CYS A 1 305 ? 20.158 -11.893 -26.162 1.00 92.62 305 CYS A N 1
ATOM 2458 C CA . CYS A 1 305 ? 21.160 -12.669 -25.441 1.00 92.62 305 CYS A CA 1
ATOM 2459 C C . CYS A 1 305 ? 20.718 -14.111 -25.189 1.00 92.62 305 CYS A C 1
ATOM 2461 O O . CYS A 1 305 ? 21.562 -14.997 -25.163 1.00 92.62 305 CYS A O 1
ATOM 2463 N N . MET A 1 306 ? 19.423 -14.335 -24.975 1.00 93.88 306 MET A N 1
ATOM 2464 C CA . MET A 1 306 ? 18.844 -15.667 -24.815 1.00 93.88 306 MET A CA 1
ATOM 2465 C C . MET A 1 306 ? 18.820 -16.428 -26.145 1.00 93.88 306 MET A C 1
ATOM 2467 O O . MET A 1 306 ? 19.223 -17.584 -26.189 1.00 93.88 306 MET A O 1
ATOM 2471 N N . LYS A 1 307 ? 18.443 -15.757 -27.241 1.00 92.38 307 LYS A N 1
ATOM 2472 C CA . LYS A 1 307 ? 18.414 -16.348 -28.584 1.00 92.38 307 LYS A CA 1
ATOM 2473 C C . LYS A 1 307 ? 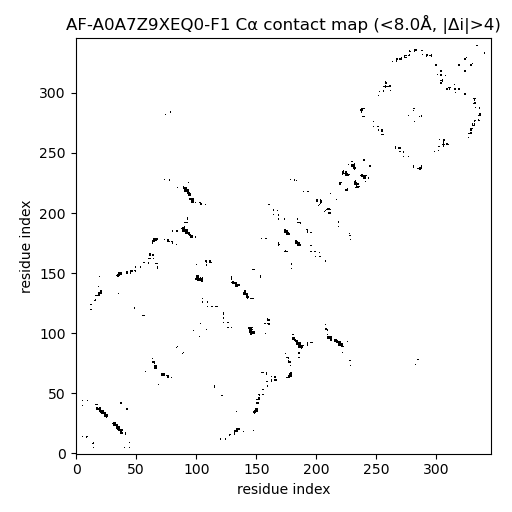19.802 -16.755 -29.088 1.00 92.38 307 LYS A C 1
ATOM 2475 O O . LYS A 1 307 ? 19.966 -17.867 -29.566 1.00 92.38 307 LYS A O 1
ATOM 2480 N N . TYR A 1 308 ? 20.795 -15.871 -28.976 1.00 92.69 308 TYR A N 1
ATOM 2481 C CA . TYR A 1 308 ? 22.149 -16.104 -29.504 1.00 92.69 308 TYR A CA 1
ATOM 2482 C C . TYR A 1 308 ? 23.148 -16.612 -28.459 1.00 92.69 308 TYR A C 1
ATOM 2484 O O . TYR A 1 308 ? 24.334 -16.719 -28.752 1.00 92.69 308 TYR A O 1
ATOM 2492 N N . LYS A 1 309 ? 22.696 -16.855 -27.222 1.00 91.94 309 LYS A N 1
ATOM 2493 C CA . LYS A 1 309 ? 23.516 -17.342 -26.097 1.00 91.94 309 LYS A CA 1
ATOM 2494 C C . LYS A 1 309 ? 24.760 -16.489 -25.788 1.00 91.94 309 LYS A C 1
ATOM 2496 O O . LYS A 1 309 ? 25.676 -16.935 -25.107 1.00 91.94 309 LYS A O 1
ATOM 2501 N N . ARG A 1 310 ? 24.783 -15.224 -26.213 1.00 89.50 310 ARG A N 1
ATOM 2502 C CA . ARG A 1 310 ? 25.917 -14.293 -26.061 1.00 89.50 310 ARG A CA 1
ATOM 2503 C C . ARG A 1 310 ? 25.435 -12.856 -25.906 1.00 89.50 310 ARG A C 1
ATOM 2505 O O . ARG A 1 310 ? 24.264 -12.573 -26.119 1.00 89.50 310 ARG A O 1
ATOM 2512 N N . LYS A 1 311 ? 26.314 -11.927 -25.530 1.00 87.88 311 LYS A N 1
ATOM 2513 C CA . LYS A 1 311 ? 26.000 -10.488 -25.537 1.00 87.88 311 LYS A CA 1
ATOM 2514 C C . LYS A 1 311 ? 26.842 -9.810 -26.606 1.00 87.88 311 LYS A C 1
ATOM 2516 O O . LYS A 1 311 ? 28.031 -9.614 -26.394 1.00 87.88 311 LYS A O 1
ATOM 2521 N N . TRP A 1 312 ? 26.222 -9.426 -27.718 1.00 85.81 312 TRP A N 1
ATOM 2522 C CA . TRP A 1 312 ? 26.942 -8.814 -28.829 1.00 85.81 312 TRP A CA 1
ATOM 2523 C C . TRP A 1 312 ? 26.168 -7.648 -29.452 1.00 85.81 312 TRP A C 1
ATOM 2525 O O . TRP A 1 312 ? 24.948 -7.711 -29.610 1.00 85.81 312 TRP A O 1
ATOM 2535 N N . ARG A 1 313 ? 26.863 -6.554 -29.799 1.00 78.94 313 ARG A N 1
ATOM 2536 C CA . ARG A 1 313 ? 26.216 -5.334 -30.325 1.00 78.94 313 ARG A CA 1
ATOM 2537 C C . ARG A 1 313 ? 25.589 -5.560 -31.704 1.00 78.94 313 ARG A C 1
ATOM 2539 O O . ARG A 1 313 ? 24.499 -5.044 -31.953 1.00 78.94 313 ARG A O 1
ATOM 2546 N N . SER A 1 314 ? 26.220 -6.357 -32.573 1.00 83.31 314 SER A N 1
ATOM 2547 C CA . SER A 1 314 ? 25.703 -6.581 -33.933 1.00 83.31 314 SER A CA 1
ATOM 2548 C C . SER A 1 314 ? 24.439 -7.449 -33.982 1.00 83.31 314 SER A C 1
ATOM 2550 O O . SER A 1 314 ? 23.697 -7.398 -34.963 1.00 83.31 314 SER A O 1
ATOM 2552 N N . ASP A 1 315 ? 24.093 -8.144 -32.890 1.00 84.75 315 ASP A N 1
ATOM 2553 C CA . ASP A 1 315 ? 22.850 -8.917 -32.807 1.00 84.75 315 ASP A CA 1
ATOM 2554 C C . ASP A 1 315 ? 21.614 -8.013 -32.949 1.00 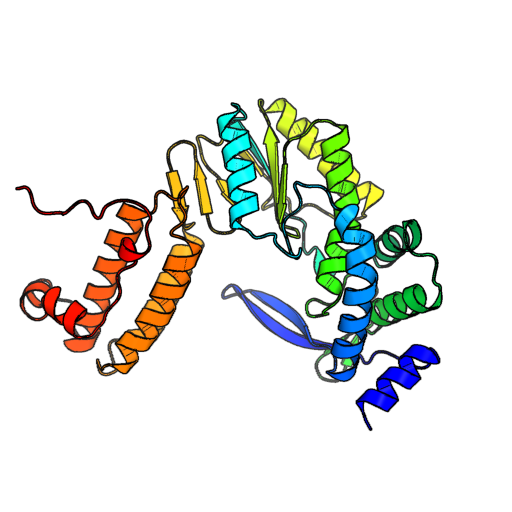84.75 315 ASP A C 1
ATOM 2556 O O . ASP A 1 315 ? 20.548 -8.502 -33.329 1.00 84.75 315 ASP A O 1
ATOM 2560 N N . ASN A 1 316 ? 21.746 -6.699 -32.694 1.00 84.50 316 ASN A N 1
ATOM 2561 C CA . ASN A 1 316 ? 20.726 -5.677 -32.962 1.00 84.50 316 ASN A CA 1
ATOM 2562 C C . ASN A 1 316 ? 20.230 -5.698 -34.415 1.00 84.50 316 ASN A C 1
ATOM 2564 O O . ASN A 1 316 ? 19.016 -5.648 -34.649 1.00 84.50 316 ASN A O 1
ATOM 2568 N N . TRP A 1 317 ? 21.159 -5.854 -35.358 1.00 81.44 317 TRP A N 1
ATOM 2569 C CA . TRP A 1 317 ? 20.894 -5.922 -36.793 1.00 81.44 317 TRP A CA 1
ATOM 2570 C C . TRP A 1 317 ? 20.315 -7.274 -37.209 1.00 81.44 317 TRP A C 1
ATOM 2572 O O . TRP A 1 317 ? 19.389 -7.308 -38.020 1.00 81.44 317 TRP A O 1
ATOM 2582 N N . LYS A 1 318 ? 20.792 -8.367 -36.592 1.00 83.44 318 LYS A N 1
ATOM 2583 C CA . LYS A 1 318 ? 20.334 -9.737 -36.880 1.00 83.44 318 LYS A CA 1
ATOM 2584 C C . LYS A 1 318 ? 18.888 -9.989 -36.445 1.00 83.44 318 LYS A C 1
ATOM 2586 O O . LYS A 1 318 ? 18.136 -10.652 -37.143 1.00 83.44 318 LYS A O 1
ATOM 2591 N N . PHE A 1 319 ? 18.465 -9.459 -35.294 1.00 86.88 319 PHE A N 1
ATOM 2592 C CA . PHE A 1 319 ? 17.123 -9.723 -34.745 1.00 86.88 319 PHE A CA 1
ATOM 2593 C C . PHE A 1 319 ? 16.270 -8.452 -34.591 1.00 86.88 319 PHE A C 1
ATOM 2595 O O . PHE A 1 319 ? 15.946 -8.010 -33.494 1.00 86.88 319 PHE A O 1
ATOM 2602 N N . ARG A 1 320 ? 15.987 -7.755 -35.691 1.00 88.12 320 ARG A N 1
ATOM 2603 C CA . ARG A 1 320 ? 15.476 -6.366 -35.692 1.00 88.12 320 ARG A CA 1
ATOM 2604 C C . ARG A 1 320 ? 14.223 -6.140 -34.825 1.00 88.12 320 ARG A C 1
ATOM 2606 O O . ARG A 1 320 ? 13.434 -7.042 -34.570 1.00 88.12 320 ARG A O 1
ATOM 2613 N N . ARG A 1 321 ? 13.982 -4.880 -34.429 1.00 87.62 321 ARG A N 1
ATOM 2614 C CA . ARG A 1 321 ? 12.787 -4.469 -33.652 1.00 87.62 321 ARG A CA 1
ATOM 2615 C C . ARG A 1 321 ? 11.464 -4.922 -34.289 1.00 87.62 321 ARG A C 1
ATOM 2617 O O . ARG A 1 321 ? 10.550 -5.289 -33.562 1.00 87.62 321 ARG A O 1
ATOM 2624 N N . ARG A 1 322 ? 11.377 -4.932 -35.625 1.00 88.25 322 ARG A N 1
ATOM 2625 C CA . ARG A 1 322 ? 10.191 -5.404 -36.363 1.00 88.25 322 ARG A CA 1
ATOM 2626 C C . ARG A 1 322 ? 9.885 -6.881 -36.091 1.00 88.25 322 ARG A C 1
ATOM 2628 O O . ARG A 1 322 ? 8.722 -7.231 -35.973 1.00 88.25 322 ARG A O 1
ATOM 2635 N N . LEU A 1 323 ? 10.907 -7.720 -35.921 1.00 89.06 323 LEU A N 1
ATOM 2636 C CA . LEU A 1 323 ? 10.722 -9.146 -35.655 1.00 89.06 323 LEU A CA 1
ATOM 2637 C C . LEU A 1 323 ? 10.166 -9.395 -34.248 1.00 89.06 323 LEU A C 1
ATOM 2639 O O . LEU A 1 323 ? 9.250 -10.187 -34.092 1.00 89.06 323 LEU A O 1
ATOM 2643 N N . PHE A 1 324 ? 10.622 -8.639 -33.244 1.00 90.88 324 PHE A N 1
ATOM 2644 C CA . PHE A 1 324 ? 9.997 -8.657 -31.916 1.00 90.88 324 PHE A CA 1
ATOM 2645 C C . PHE A 1 324 ? 8.512 -8.276 -31.955 1.00 90.88 324 PHE A C 1
ATOM 2647 O O . PHE A 1 324 ? 7.714 -8.903 -31.269 1.00 90.88 324 PHE A O 1
ATOM 2654 N N . ARG A 1 325 ? 8.140 -7.280 -32.772 1.00 89.00 325 ARG A N 1
ATOM 2655 C CA . ARG A 1 325 ? 6.731 -6.897 -32.958 1.00 89.00 325 ARG A CA 1
ATOM 2656 C C . ARG A 1 325 ? 5.925 -8.007 -33.633 1.00 89.00 325 ARG A C 1
ATOM 2658 O O . ARG A 1 325 ? 4.830 -8.288 -33.174 1.00 89.00 325 ARG A O 1
ATOM 2665 N N . LYS A 1 326 ? 6.483 -8.672 -34.656 1.00 90.69 326 LYS A N 1
ATOM 2666 C CA . LYS A 1 326 ? 5.851 -9.843 -35.296 1.00 90.69 326 LYS A CA 1
ATOM 2667 C C . LYS A 1 326 ? 5.623 -10.993 -34.310 1.00 90.69 326 LYS A C 1
ATOM 2669 O O . LYS A 1 326 ? 4.605 -11.657 -34.383 1.00 90.69 326 LYS A O 1
ATOM 2674 N N . LEU A 1 327 ? 6.539 -11.186 -33.360 1.00 91.50 327 LEU A N 1
ATOM 2675 C CA . LEU A 1 327 ? 6.391 -12.166 -32.277 1.00 91.50 327 LEU A CA 1
ATOM 2676 C C . LEU A 1 327 ? 5.428 -11.713 -31.164 1.00 91.50 327 LEU A C 1
ATOM 2678 O O . LEU A 1 327 ? 5.240 -12.438 -30.193 1.00 91.50 327 LEU A O 1
ATOM 2682 N N . GLY A 1 328 ? 4.847 -10.515 -31.269 1.00 93.69 328 GLY A N 1
ATOM 2683 C CA . GLY A 1 328 ? 3.892 -9.984 -30.301 1.00 93.69 328 GLY A CA 1
ATOM 2684 C C . GLY A 1 328 ? 4.520 -9.413 -29.028 1.00 93.69 328 GLY A C 1
ATOM 2685 O O . GLY A 1 328 ? 3.813 -9.257 -28.037 1.00 93.69 328 GLY A O 1
ATOM 2686 N N . LEU A 1 329 ? 5.823 -9.100 -29.002 1.00 95.12 329 LEU A N 1
ATOM 2687 C CA . LEU A 1 329 ? 6.443 -8.470 -27.830 1.00 95.12 329 LEU A CA 1
ATOM 2688 C C . LEU A 1 329 ? 5.867 -7.062 -27.612 1.00 95.12 329 LEU A C 1
ATOM 2690 O O . LEU A 1 3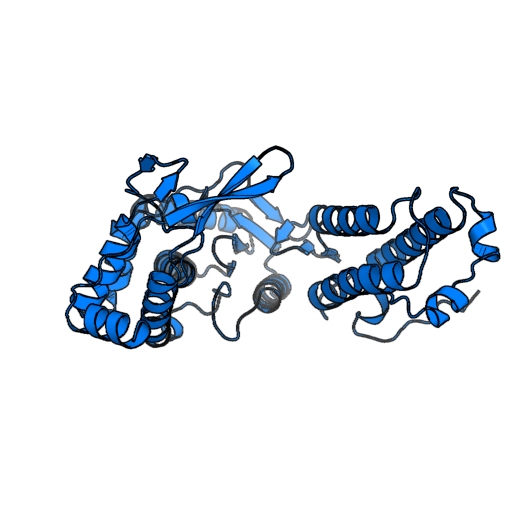29 ? 6.034 -6.176 -28.457 1.00 95.12 329 LEU A O 1
ATOM 2694 N N . LEU A 1 330 ? 5.260 -6.854 -26.447 1.00 94.81 330 LEU A N 1
ATOM 2695 C CA . LEU A 1 330 ? 4.737 -5.565 -26.009 1.00 94.81 330 LEU A CA 1
ATOM 2696 C C . LEU A 1 330 ? 5.870 -4.616 -25.603 1.00 94.81 330 LEU A C 1
ATOM 2698 O O . LEU A 1 330 ? 6.975 -5.030 -25.247 1.00 94.81 330 LEU A O 1
ATOM 2702 N N . SER A 1 331 ? 5.584 -3.321 -25.639 1.00 93.75 331 SER A N 1
ATOM 2703 C CA . SER A 1 331 ? 6.487 -2.260 -25.195 1.00 93.75 331 SER A CA 1
ATOM 2704 C C . SER A 1 331 ? 5.807 -1.491 -24.074 1.00 93.75 331 SER A C 1
ATOM 2706 O O . SER A 1 331 ? 4.647 -1.114 -24.200 1.00 93.75 331 SER A O 1
ATOM 2708 N N . LEU A 1 332 ? 6.521 -1.248 -22.974 1.00 93.44 332 LEU A N 1
ATOM 2709 C CA . LEU A 1 332 ? 6.004 -0.459 -21.853 1.00 93.44 332 LEU A CA 1
ATOM 2710 C C . LEU A 1 332 ? 5.555 0.937 -22.299 1.00 93.44 332 LEU A C 1
ATOM 2712 O O . LEU A 1 332 ? 4.594 1.474 -21.761 1.00 93.44 332 LEU A O 1
ATOM 2716 N N . GLU A 1 333 ? 6.226 1.513 -23.297 1.00 90.31 333 GLU A N 1
ATOM 2717 C CA . GLU A 1 333 ? 5.855 2.811 -23.865 1.00 90.31 333 GLU A CA 1
ATOM 2718 C C . GLU A 1 333 ? 4.431 2.841 -24.448 1.00 90.31 333 GLU A C 1
ATOM 2720 O O . GLU A 1 333 ? 3.795 3.886 -24.391 1.00 90.31 333 GLU A O 1
ATOM 2725 N N . GLN A 1 334 ? 3.903 1.708 -24.929 1.00 90.88 334 GLN A N 1
ATOM 2726 C CA . GLN A 1 334 ? 2.544 1.615 -25.490 1.00 90.88 334 GLN A CA 1
ATOM 2727 C C . GLN A 1 334 ? 1.443 1.824 -24.447 1.00 90.88 334 GLN A C 1
ATOM 2729 O O . GLN A 1 334 ? 0.308 2.093 -24.815 1.00 90.88 334 GLN A O 1
ATOM 2734 N N . PHE A 1 335 ? 1.767 1.680 -23.162 1.00 92.19 335 PHE A N 1
ATOM 2735 C CA . PHE A 1 335 ? 0.812 1.865 -22.073 1.00 92.19 335 PHE A CA 1
ATOM 2736 C C . PHE A 1 335 ? 0.721 3.324 -21.618 1.00 92.19 335 PHE A C 1
ATOM 2738 O O . PHE A 1 335 ? -0.158 3.647 -20.829 1.00 92.19 335 PHE A O 1
ATOM 2745 N N . LEU A 1 336 ? 1.641 4.198 -22.048 1.00 88.19 336 LEU A N 1
ATOM 2746 C CA . LEU A 1 336 ? 1.654 5.584 -21.591 1.00 88.19 336 LEU A CA 1
ATOM 2747 C C . LEU A 1 336 ? 0.585 6.422 -22.301 1.00 88.19 336 LEU A C 1
ATOM 2749 O O . LEU A 1 336 ? 0.470 6.337 -23.523 1.00 88.19 336 LEU A O 1
ATOM 2753 N N . PRO A 1 337 ? -0.117 7.294 -21.563 1.00 77.81 337 PRO A N 1
ATOM 2754 C CA . PRO A 1 337 ? -1.054 8.242 -22.145 1.00 77.81 337 PRO A CA 1
ATOM 2755 C C . PRO A 1 337 ? -0.320 9.323 -22.962 1.00 77.81 337 PRO A C 1
ATOM 2757 O O . PRO A 1 337 ? 0.807 9.730 -22.648 1.00 77.81 337 PRO A O 1
ATOM 2760 N N . GLY A 1 338 ? -0.970 9.787 -24.033 1.00 66.19 338 GLY A N 1
ATOM 2761 C CA . GLY A 1 338 ? -0.462 10.807 -24.959 1.00 66.19 338 GLY A CA 1
ATOM 2762 C C . GLY A 1 338 ? 0.242 10.244 -26.205 1.00 66.19 338 GLY A C 1
ATOM 2763 O O . GLY A 1 338 ? 0.617 9.070 -26.240 1.00 66.19 338 GLY A O 1
ATOM 2764 N N . PRO A 1 339 ? 0.450 11.069 -27.250 1.00 51.78 339 PRO A N 1
ATOM 2765 C CA . PRO A 1 339 ? 0.913 10.591 -28.547 1.00 51.78 339 PRO A CA 1
ATOM 2766 C C . PRO A 1 339 ? 2.256 9.852 -28.447 1.00 51.78 339 PRO A C 1
ATOM 2768 O O . PRO A 1 339 ? 3.175 10.229 -27.702 1.00 51.78 339 PRO A O 1
ATOM 2771 N N . MET A 1 340 ? 2.389 8.767 -29.215 1.00 48.75 340 MET A N 1
ATOM 2772 C CA . MET A 1 340 ? 3.695 8.201 -29.540 1.00 48.75 340 MET A CA 1
ATOM 2773 C C . MET A 1 340 ? 4.435 9.262 -30.348 1.00 48.75 340 MET A C 1
ATOM 2775 O O . MET A 1 340 ? 4.215 9.361 -31.546 1.00 48.75 340 MET A O 1
ATOM 2779 N N . ILE A 1 341 ? 5.287 10.067 -29.707 1.00 47.78 341 ILE A N 1
ATOM 2780 C CA . ILE A 1 341 ? 6.197 10.950 -30.440 1.00 47.78 341 ILE A CA 1
ATOM 2781 C C . ILE A 1 341 ? 7.067 10.024 -31.299 1.00 47.78 341 ILE A C 1
ATOM 2783 O O . ILE A 1 341 ? 7.843 9.239 -30.731 1.00 47.78 341 ILE A O 1
ATOM 2787 N N . PRO A 1 342 ? 6.931 10.034 -32.637 1.00 39.12 342 PRO A N 1
ATOM 2788 C CA . PRO A 1 342 ? 7.735 9.176 -33.481 1.00 39.12 342 PRO A CA 1
ATOM 2789 C C . PRO A 1 342 ? 9.191 9.588 -33.285 1.00 39.12 342 PRO A C 1
ATOM 2791 O O . PRO A 1 342 ? 9.570 10.726 -33.540 1.00 39.12 342 PRO A O 1
ATOM 2794 N N . ARG A 1 343 ? 10.042 8.664 -32.833 1.00 45.97 343 ARG A N 1
ATOM 2795 C CA . ARG A 1 343 ? 11.492 8.835 -32.983 1.00 45.97 343 ARG A CA 1
ATOM 2796 C C . ARG A 1 343 ? 11.864 8.565 -34.440 1.00 45.97 343 ARG A C 1
ATOM 2798 O O . ARG A 1 343 ? 12.410 7.503 -34.729 1.00 45.97 343 ARG A O 1
ATOM 2805 N N . TRP A 1 344 ? 11.520 9.501 -35.316 1.00 42.72 344 TRP A N 1
ATOM 2806 C CA . TRP A 1 344 ? 12.054 9.641 -36.668 1.00 42.72 344 TRP A CA 1
ATOM 2807 C C . TRP A 1 344 ? 12.110 11.132 -36.989 1.00 42.72 344 TRP A C 1
ATOM 2809 O O . TRP A 1 344 ? 11.077 11.785 -37.078 1.00 42.72 344 TRP A O 1
ATOM 2819 N N . GLY A 1 345 ? 13.329 11.655 -37.075 1.00 40.16 345 GLY A N 1
ATOM 2820 C CA . GLY A 1 345 ? 13.613 13.067 -37.287 1.00 40.16 345 GLY A CA 1
ATOM 2821 C C . GLY A 1 345 ? 15.068 13.361 -36.941 1.00 40.16 345 GLY A C 1
ATOM 2822 O O . GLY A 1 345 ? 15.327 13.880 -35.858 1.00 40.16 345 GLY A O 1
ATOM 2823 N N . LYS A 1 346 ? 15.953 13.004 -37.882 1.00 30.05 346 LYS A N 1
ATOM 2824 C CA . LYS A 1 346 ? 17.429 13.078 -37.938 1.00 30.05 346 LYS A CA 1
ATOM 2825 C C . LYS A 1 346 ? 18.132 11.729 -37.839 1.00 30.05 346 LYS A C 1
ATOM 2827 O O . LYS A 1 346 ? 18.057 11.070 -36.777 1.00 30.05 346 LYS A O 1
#

Secondary structure (DSSP, 8-state):
-HHHHHHHHHHTT---PPPEEEEEEEEETTEEEEEEE--HHHHHHHHHHHHHHHHHHGGGS-TTB-TT-TT--HHHHHHHHHHHHHTT--EEEEEEBTTHHHH-BHHHHHHHHHTT---HHHHHHHHHHHHS-EEETTEEE---BS--TT-SSHHHHHHHHHHHHHHHHHHTT-EEEEETTEEEEEESSHHHHHHHHHHHHHIIIIIS---B-TTT-EEEETTT-EEETTEEE-SS-EEE-HHHHHHHHHHHHHHT-TTS---HHHHHHHHHHHHHHHHHH--TT---HHHHHHHHHHHHHHHHHHHSSS--TTHHHHT-HHHHHHTT---GGGGSSS----S---

Sequence (346 aa):
ENLTAVMNGLKKGTLHPKPLRRAYVPKSPTKLRPLGIPAVRDRVAQEVLRRLLEPIFEPLFHNSSFGFRAGRNCHMAINAVIAMHKKGRRVVLDADIKGFFDAIPHKVIMQALTAQVADGNILRLVDKFLKAGVMENGVFKPTTIGTPQGGVISPLLANIVLNHLDWQLHAEGYSFARYADDFVVVCKTWQQAEEAWVLVRRVLNEDLNLQLNKAKTKITTYGKGYQFLGFNLSSRSRRMRPTSVKKFKDKIKQLTVRKYNFDQEVIKDVNRVIRGTGNFFATDFSTNRWLFQKLDSWIRMRLRCMKYKRKWRSDNWKFRRRLFRKLGLLSLEQFLPGPMIPRWGK

Mean predicted aligned error: 6.27 Å

Solvent-accessible surface area (backbone atoms only — not comparable to full-atom values): 19115 Å² total; per-residue (Å²): 108,72,66,58,52,51,52,50,22,60,77,69,66,69,61,72,58,66,50,15,42,60,45,77,43,83,73,46,103,90,40,70,39,78,29,25,46,54,50,71,72,50,42,52,53,30,44,53,51,36,65,64,45,44,77,68,48,58,82,74,48,50,88,48,57,23,43,86,40,89,100,44,44,74,67,57,41,51,49,53,50,52,50,45,40,72,73,64,27,41,22,33,28,40,43,37,51,49,59,48,53,63,45,40,38,54,66,50,47,50,52,53,45,53,74,79,47,83,58,63,69,61,53,51,50,52,52,44,58,47,51,29,25,36,35,47,97,90,41,82,40,82,37,84,47,18,43,55,51,64,43,69,34,39,58,54,52,52,48,56,49,50,36,56,58,50,50,54,40,47,75,73,69,53,48,56,33,30,44,70,69,47,35,37,40,50,22,69,43,66,67,56,34,54,54,50,47,52,51,53,51,46,48,30,45,74,72,49,57,41,52,72,27,71,91,69,37,45,78,47,35,35,77,83,35,49,76,57,99,62,28,32,41,32,78,89,42,32,27,74,20,69,70,54,53,50,54,52,50,52,53,51,48,72,67,42,44,45,91,48,83,71,55,71,65,51,41,53,55,50,35,54,56,42,50,59,49,18,76,69,57,34,42,88,82,39,60,36,61,69,59,28,52,51,49,45,52,50,51,53,51,40,52,48,21,16,62,68,64,45,89,61,80,68,52,55,73,75,63,33,74,68,55,45,49,75,70,64,51,72,53,46,55,77,45,41,74,72,82,84,75,72,94,72,88,133

pLDDT: mean 90.22, std 9.67, range [30.05, 98.06]